Protein 3DXY (pdb70)

Structure (mmCIF, N/CA/C/O backbone):
data_3DXY
#
_entry.id   3DXY
#
_cell.length_a   46.040
_cell.length_b   46.760
_cell.length_c   58.130
_cell.angle_alpha   90.00
_cell.angle_beta   90.40
_cell.angle_gamma   90.00
#
_symmetry.space_group_name_H-M   'P 1 21 1'
#
loop_
_entity.id
_entity.type
_entity.pdbx_description
1 polymer 'tRNA (guanine-N(7)-)-methyltransferase'
2 non-polymer 'SULFATE ION'
3 non-polymer S-ADENOSYLMETHIONINE
4 non-polymer GLYCEROL
5 water water
#
loop_
_atom_site.group_PDB
_atom_site.id
_atom_site.type_symbol
_atom_site.label_atom_id
_atom_site.label_alt_id
_atom_site.label_comp_id
_atom_site.label_asym_id
_atom_site.label_entity_id
_atom_site.label_seq_id
_atom_site.pdbx_PDB_ins_code
_atom_site.Cartn_x
_atom_site.Cartn_y
_atom_site.Cartn_z
_atom_site.occupancy
_atom_site.B_iso_or_equiv
_atom_site.auth_seq_id
_atom_site.auth_comp_id
_atom_site.auth_asym_id
_atom_site.auth_atom_id
_atom_site.pdbx_PDB_model_num
ATOM 1 N N . HIS A 1 7 ? 4.910 -5.722 38.159 1.00 31.68 36 HIS A N 1
ATOM 2 C CA . HIS A 1 7 ? 5.204 -7.079 37.601 1.00 30.89 36 HIS A CA 1
ATOM 3 C C . HIS A 1 7 ? 5.050 -7.087 36.078 1.00 30.22 36 HIS A C 1
ATOM 4 O O . HIS A 1 7 ? 4.434 -7.990 35.504 1.00 30.10 36 HIS A O 1
ATOM 11 N N . ALA A 1 8 ? 5.623 -6.072 35.439 1.00 29.24 37 ALA A N 1
ATOM 12 C CA . ALA A 1 8 ? 5.492 -5.882 33.996 1.00 28.17 37 ALA A CA 1
ATOM 13 C C . ALA A 1 8 ? 6.013 -7.063 33.178 1.00 27.14 37 ALA A C 1
ATOM 14 O O . ALA A 1 8 ? 5.362 -7.493 32.222 1.00 26.24 37 ALA A O 1
ATOM 16 N N . LEU A 1 9 ? 7.186 -7.580 33.545 1.00 26.42 38 LEU A N 1
ATOM 17 C CA . LEU A 1 9 ? 7.748 -8.727 32.836 1.00 25.60 38 LEU A CA 1
ATOM 18 C C . LEU A 1 9 ? 6.809 -9.911 32.889 1.00 25.79 38 LEU A C 1
ATOM 19 O O . LEU A 1 9 ? 6.393 -10.424 31.858 1.00 25.45 38 LEU A O 1
ATOM 24 N N . GLU A 1 10 ? 6.465 -10.337 34.101 1.00 25.88 39 GLU A N 1
ATOM 25 C CA . GLU A 1 10 ? 5.558 -11.453 34.270 1.00 26.33 39 GLU A CA 1
ATOM 26 C C . GLU A 1 10 ? 4.251 -11.274 33.513 1.00 25.65 39 GLU A C 1
ATOM 27 O O . GLU A 1 10 ? 3.779 -12.207 32.869 1.00 25.68 39 GLU A O 1
ATOM 33 N N . ASN A 1 11 ? 3.686 -10.070 33.581 1.00 24.78 40 ASN A N 1
ATOM 34 C CA . ASN A 1 11 ? 2.393 -9.794 32.968 1.00 24.23 40 ASN A CA 1
ATOM 35 C C . ASN A 1 11 ? 2.436 -9.715 31.444 1.00 22.37 40 ASN A C 1
ATOM 36 O O . ASN A 1 11 ? 1.559 -10.253 30.772 1.00 22.14 40 ASN A O 1
ATOM 41 N N . TYR A 1 12 ? 3.457 -9.058 30.899 1.00 20.28 41 TYR A N 1
ATOM 42 C CA . TYR A 1 12 ? 3.441 -8.703 29.480 1.00 18.83 41 TYR A CA 1
ATOM 43 C C . TYR A 1 12 ? 4.446 -9.460 28.615 1.00 17.07 41 TYR A C 1
ATOM 44 O O . TYR A 1 12 ? 4.318 -9.460 27.397 1.00 16.24 41 TYR A O 1
ATOM 53 N N . TRP A 1 13 ? 5.429 -10.115 29.232 1.00 15.68 42 TRP A N 1
ATOM 54 C CA . TRP A 1 13 ? 6.348 -10.944 28.446 1.00 14.91 42 TRP A CA 1
ATOM 55 C C . TRP A 1 13 ? 5.600 -12.007 27.617 1.00 15.14 42 TRP A C 1
ATOM 56 O O . TRP A 1 13 ? 5.929 -12.213 26.452 1.00 14.26 42 TRP A O 1
ATOM 67 N N . PRO A 1 14 ? 4.582 -12.678 28.197 1.00 16.15 43 PRO A N 1
ATOM 68 C CA . PRO A 1 14 ? 3.878 -13.674 27.383 1.00 17.00 43 PRO A CA 1
ATOM 69 C C . PRO A 1 14 ? 3.215 -13.128 26.115 1.00 17.56 43 PRO A C 1
ATOM 70 O O . PRO A 1 14 ? 3.044 -13.871 25.149 1.00 18.91 43 PRO A O 1
ATOM 74 N N . VAL A 1 15 ? 2.859 -11.850 26.110 1.00 17.52 44 VAL A N 1
ATOM 75 C CA . VAL A 1 15 ? 2.182 -11.269 24.947 1.00 18.35 44 VAL A CA 1
ATOM 76 C C . VAL A 1 15 ? 3.159 -10.665 23.949 1.00 16.96 44 VAL A C 1
ATOM 77 O O . VAL A 1 15 ? 3.046 -10.906 22.746 1.00 17.61 44 VAL A O 1
ATOM 81 N N . MET A 1 16 ? 4.122 -9.896 24.452 1.00 15.24 45 MET A N 1
ATOM 82 C CA . MET A 1 16 ? 5.005 -9.125 23.577 1.00 14.21 45 MET A CA 1
ATOM 83 C C . MET A 1 16 ? 6.436 -9.637 23.482 1.00 13.00 45 MET A C 1
ATOM 84 O O . MET A 1 16 ? 7.185 -9.194 22.620 1.00 12.18 45 MET A O 1
ATOM 89 N N . GLY A 1 17 ? 6.818 -10.541 24.373 1.00 12.60 46 GLY A N 1
ATOM 90 C CA . GLY A 1 17 ? 8.162 -11.095 24.345 1.00 11.95 46 GLY A CA 1
ATOM 91 C C . GLY A 1 17 ? 8.338 -12.153 23.273 1.00 12.11 46 GLY A C 1
ATOM 92 O O . GLY A 1 17 ? 7.397 -12.869 22.923 1.00 12.78 46 GLY A O 1
ATOM 93 N N . VAL A 1 18 ? 9.558 -12.250 22.754 1.00 11.17 47 VAL A N 1
ATOM 94 C CA . VAL A 1 18 ? 9.905 -13.253 21.754 1.00 11.17 47 VAL A CA 1
ATOM 95 C C . VAL A 1 18 ? 11.126 -13.994 22.272 1.00 10.97 47 VAL A C 1
ATOM 96 O O . VAL A 1 18 ? 12.140 -13.370 22.592 1.00 10.86 47 VAL A O 1
ATOM 100 N N . GLU A 1 19 ? 11.008 -15.309 22.413 1.00 11.44 48 GLU A N 1
ATOM 101 C CA . GLU A 1 19 ? 12.106 -16.112 22.940 1.00 11.67 48 GLU A CA 1
ATOM 102 C C . GLU A 1 19 ? 13.200 -16.295 21.900 1.00 11.93 48 GLU A C 1
ATOM 103 O O . GLU A 1 19 ? 12.928 -16.303 20.693 1.00 12.03 48 GLU A O 1
ATOM 109 N N . PHE A 1 20 ? 14.431 -16.457 22.367 1.00 11.95 49 PHE A N 1
ATOM 110 C CA . PHE A 1 20 ? 15.514 -16.816 21.470 1.00 13.02 49 PHE A CA 1
ATOM 111 C C . PHE A 1 20 ? 15.233 -18.184 20.870 1.00 13.90 49 PHE A C 1
ATOM 112 O O . PHE A 1 20 ? 14.713 -19.077 21.546 1.00 14.90 49 PHE A O 1
ATOM 120 N N . SER A 1 21 ? 15.592 -18.333 19.601 1.00 14.45 50 SER A N 1
ATOM 121 C CA . SER A 1 21 ? 15.369 -19.561 18.862 1.00 15.90 50 SER A CA 1
ATOM 122 C C . SER A 1 21 ? 16.551 -19.816 17.949 1.00 16.15 50 SER A C 1
ATOM 123 O O . SER A 1 21 ? 17.212 -18.887 17.498 1.00 15.40 50 SER A O 1
ATOM 126 N N . GLU A 1 22 ? 16.805 -21.088 17.662 1.00 16.90 51 GLU A N 1
ATOM 127 C CA . GLU A 1 22 ? 17.828 -21.462 16.696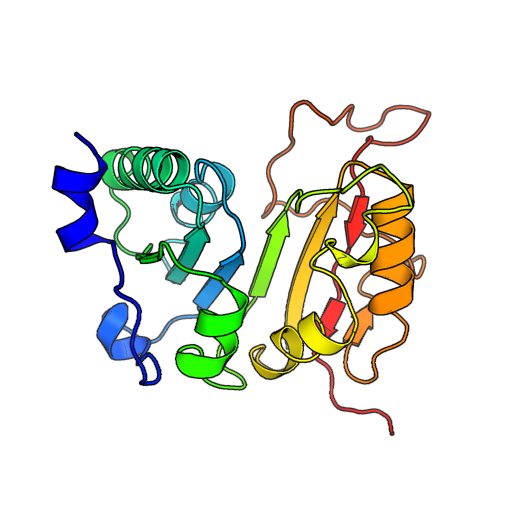 1.00 18.28 51 GLU A CA 1
ATOM 128 C C . GLU A 1 22 ? 17.373 -21.179 15.267 1.00 18.85 51 GLU A C 1
ATOM 129 O O . GLU A 1 22 ? 18.173 -21.282 14.337 1.00 20.05 51 GLU A O 1
ATOM 135 N N . ASP A 1 23 ? 16.095 -20.835 15.113 1.00 19.15 52 ASP A N 1
ATOM 136 C CA . ASP A 1 23 ? 15.458 -20.669 13.809 1.00 20.02 52 ASP A CA 1
ATOM 137 C C . ASP A 1 23 ? 15.091 -19.225 13.489 1.00 18.59 52 ASP A C 1
ATOM 138 O O . ASP A 1 23 ? 14.893 -18.400 14.388 1.00 17.62 52 ASP A O 1
ATOM 143 N N . MET A 1 24 ? 14.973 -18.941 12.196 1.00 17.73 53 MET A N 1
ATOM 144 C CA . MET A 1 24 ? 14.622 -17.608 11.718 1.00 17.35 53 MET A CA 1
ATOM 145 C C . MET A 1 24 ? 13.202 -17.231 12.102 1.00 17.15 53 MET A C 1
ATOM 146 O O . MET A 1 24 ? 12.306 -18.073 12.101 1.00 17.96 53 MET A O 1
ATOM 151 N N . LEU A 1 25 ? 13.009 -15.962 12.446 1.00 16.45 54 LEU A N 1
ATOM 152 C CA . LEU A 1 25 ? 11.676 -15.432 12.675 1.00 16.59 54 LEU A CA 1
ATOM 153 C C . LEU A 1 25 ? 10.921 -15.338 11.360 1.00 17.19 54 LEU A C 1
ATOM 154 O O . LEU A 1 25 ? 11.513 -15.094 10.308 1.00 17.60 54 LEU A O 1
ATOM 159 N N . ASP A 1 26 ? 9.612 -15.547 11.447 1.00 17.97 55 ASP A N 1
ATOM 160 C CA . ASP A 1 26 ? 8.680 -15.343 10.351 1.00 19.14 55 ASP A CA 1
ATOM 161 C C . ASP A 1 26 ? 7.901 -14.090 10.738 1.00 18.79 55 ASP A C 1
ATOM 162 O O . ASP A 1 26 ? 7.028 -14.139 11.600 1.00 18.94 55 ASP A O 1
ATOM 167 N N . PHE A 1 27 ? 8.243 -12.954 10.131 1.00 18.65 56 PHE A N 1
ATOM 168 C CA . PHE A 1 27 ? 7.648 -11.680 10.556 1.00 18.65 56 PHE A CA 1
ATOM 169 C C . PHE A 1 27 ? 6.125 -11.595 10.366 1.00 19.40 56 PHE A C 1
ATOM 170 O O . PHE A 1 27 ? 5.430 -11.134 11.268 1.00 19.38 56 PHE A O 1
ATOM 178 N N . PRO A 1 28 ? 5.600 -12.028 9.198 1.00 20.04 57 PRO A N 1
ATOM 179 C CA . PRO A 1 28 ? 4.140 -12.139 9.062 1.00 20.63 57 PRO A CA 1
ATOM 180 C C . PRO A 1 28 ? 3.461 -12.968 10.155 1.00 20.77 57 PRO A C 1
ATOM 181 O O . PRO A 1 28 ? 2.405 -12.572 10.645 1.00 21.17 57 PRO A O 1
ATOM 185 N N . ALA A 1 29 ? 4.058 -14.093 10.543 1.00 20.59 58 ALA A N 1
ATOM 186 C CA . ALA A 1 29 ? 3.492 -14.905 11.618 1.00 20.77 58 ALA A CA 1
ATOM 187 C C . ALA A 1 29 ? 3.567 -14.175 12.956 1.00 20.35 58 ALA A C 1
ATOM 188 O O . ALA A 1 29 ? 2.620 -14.203 13.741 1.00 21.22 58 ALA A O 1
ATOM 190 N N . LEU A 1 30 ? 4.688 -13.505 13.203 1.00 18.80 59 LEU A N 1
ATOM 191 C CA . LEU A 1 30 ? 4.896 -12.809 14.467 1.00 18.09 59 LEU A CA 1
ATOM 192 C C . LEU A 1 30 ? 3.960 -11.619 14.621 1.00 18.18 59 LEU A C 1
ATOM 193 O O . LEU A 1 30 ? 3.363 -11.417 15.680 1.00 18.61 59 LEU A O 1
ATOM 198 N N . PHE A 1 31 ? 3.837 -10.839 13.556 1.00 17.97 60 PHE A N 1
ATOM 199 C CA . PHE A 1 31 ? 3.126 -9.569 13.611 1.00 18.25 60 PHE A CA 1
ATOM 200 C C . PHE A 1 31 ? 1.706 -9.630 13.060 1.00 19.78 60 PHE A C 1
ATOM 201 O O . PHE A 1 31 ? 0.961 -8.651 13.156 1.00 19.85 60 PHE A O 1
ATOM 209 N N . GLY A 1 32 ? 1.345 -10.772 12.483 1.00 20.53 61 GLY A N 1
ATOM 210 C CA . GLY A 1 32 ? -0.017 -11.000 11.983 1.00 21.98 61 GLY A CA 1
ATOM 211 C C . GLY A 1 32 ? -0.352 -10.274 10.693 1.00 22.63 61 GLY A C 1
ATOM 212 O O . GLY A 1 32 ? -1.522 -10.175 10.317 1.00 23.62 61 GLY A O 1
ATOM 213 N N . ARG A 1 33 ? 0.673 -9.778 10.005 1.00 22.35 62 ARG A N 1
ATOM 214 C CA . ARG A 1 33 ? 0.493 -8.999 8.785 1.00 22.79 62 ARG A CA 1
ATOM 215 C C . ARG A 1 33 ? 1.816 -8.845 8.060 1.00 22.73 62 ARG A C 1
ATOM 216 O O . ARG A 1 33 ? 2.870 -9.160 8.613 1.00 22.33 62 ARG A O 1
ATOM 224 N N . GLU A 1 34 ? 1.754 -8.348 6.827 1.00 23.34 63 GLU A N 1
ATOM 225 C CA . GLU A 1 34 ? 2.947 -7.930 6.108 1.00 23.55 63 GLU A CA 1
ATOM 226 C C . GLU A 1 34 ? 3.084 -6.420 6.221 1.00 22.09 63 GLU A C 1
ATOM 227 O O . GLU A 1 34 ? 2.275 -5.674 5.677 1.00 22.67 63 GLU A O 1
ATOM 233 N N . ALA A 1 35 ? 4.113 -5.976 6.939 1.00 19.87 64 ALA A N 1
ATOM 234 C CA . ALA A 1 35 ? 4.363 -4.553 7.147 1.00 18.28 64 ALA A CA 1
ATOM 235 C C . ALA A 1 35 ? 5.865 -4.341 7.351 1.00 16.86 64 ALA A C 1
ATOM 236 O O . ALA A 1 35 ? 6.575 -5.291 7.688 1.00 16.41 64 ALA A O 1
ATOM 238 N N . PRO A 1 36 ? 6.361 -3.106 7.127 1.00 15.89 65 PRO A N 1
ATOM 239 C CA . PRO A 1 36 ? 7.782 -2.855 7.361 1.00 15.09 65 PRO A CA 1
ATOM 240 C C . PRO A 1 36 ? 8.162 -3.141 8.809 1.00 14.19 65 PRO A C 1
ATOM 241 O O . PRO A 1 36 ? 7.356 -2.919 9.714 1.00 14.85 65 PRO A O 1
ATOM 245 N N . VAL A 1 37 ? 9.374 -3.647 9.014 1.00 12.33 66 VAL A N 1
ATOM 246 C CA . VAL A 1 37 ? 9.860 -3.979 10.349 1.00 11.32 66 VAL A CA 1
ATOM 247 C C . VAL A 1 37 ? 11.099 -3.156 10.662 1.00 10.45 66 VAL A C 1
ATOM 248 O O . VAL A 1 37 ? 12.042 -3.104 9.862 1.00 10.40 66 VAL A O 1
ATOM 252 N N . THR A 1 38 ? 11.078 -2.518 11.833 1.00 9.53 67 THR A N 1
ATOM 253 C CA . THR A 1 38 ? 12.212 -1.755 12.334 1.00 9.10 67 THR A CA 1
ATOM 254 C C . THR A 1 38 ? 12.717 -2.444 13.583 1.00 8.95 67 THR A C 1
ATOM 255 O O . THR A 1 38 ? 11.924 -2.862 14.429 1.00 9.10 67 THR A O 1
ATOM 259 N N . LEU A 1 39 ? 14.038 -2.562 13.681 1.00 7.98 68 LEU A N 1
ATOM 260 C CA . LEU A 1 39 ? 14.670 -3.190 14.833 1.00 8.04 68 LEU A CA 1
ATOM 261 C C . LEU A 1 39 ? 15.418 -2.133 15.622 1.00 7.74 68 LEU A C 1
ATOM 262 O O . LEU A 1 39 ? 16.236 -1.420 15.049 1.00 8.19 68 LEU A O 1
ATOM 267 N N . GLU A 1 40 ? 15.163 -2.047 16.928 1.00 7.24 69 GLU A N 1
ATOM 268 C CA . GLU A 1 40 ? 16.025 -1.238 17.796 1.00 6.63 69 GLU A CA 1
ATOM 269 C C . GLU A 1 40 ? 16.870 -2.134 18.682 1.00 6.74 69 GLU A C 1
ATOM 270 O O . GLU A 1 40 ? 16.338 -2.967 19.418 1.00 7.29 69 GLU A O 1
ATOM 276 N N . ILE A 1 41 ? 18.187 -1.976 18.578 1.00 6.34 70 ILE A N 1
ATOM 277 C CA . ILE A 1 41 ? 19.125 -2.762 19.374 1.00 6.50 70 ILE A CA 1
ATOM 278 C C . ILE A 1 41 ? 19.513 -1.976 20.615 1.00 7.05 70 ILE A C 1
ATOM 279 O O . ILE A 1 41 ? 19.942 -0.831 20.504 1.00 7.22 70 ILE A O 1
ATOM 284 N N . GLY A 1 42 ? 19.370 -2.602 21.786 1.00 7.11 71 GLY A N 1
ATOM 285 C CA . GLY A 1 42 ? 19.717 -1.942 23.046 1.00 6.75 71 GLY A CA 1
ATOM 286 C C . GLY A 1 42 ? 18.781 -0.790 23.362 1.00 7.11 71 GLY A C 1
ATOM 287 O O . GLY A 1 42 ? 19.226 0.334 23.641 1.00 7.78 71 GLY A O 1
ATOM 288 N N . PHE A 1 43 ? 17.482 -1.079 23.358 1.00 6.96 72 PHE A N 1
ATOM 289 C CA . PHE A 1 43 ? 16.465 -0.040 23.515 1.00 7.15 72 PHE A CA 1
ATOM 290 C C . PHE A 1 43 ? 16.368 0.566 24.916 1.00 7.97 72 PHE A C 1
ATOM 291 O O . PHE A 1 43 ? 15.622 1.529 25.123 1.00 8.43 72 PHE A O 1
ATOM 299 N N . GLY A 1 44 ? 17.102 -0.004 25.873 1.00 8.24 73 GLY A N 1
ATOM 300 C CA . GLY A 1 44 ? 17.088 0.504 27.246 1.00 9.10 73 GLY A CA 1
ATOM 301 C C . GLY A 1 44 ? 15.720 0.318 27.877 1.00 9.93 73 GLY A C 1
ATOM 302 O O . GLY A 1 44 ? 15.207 -0.799 27.948 1.00 10.14 73 GLY A O 1
ATOM 303 N N . MET A 1 45 ? 15.125 1.421 28.317 1.00 10.57 74 MET A N 1
ATOM 304 C CA A MET A 1 45 ? 13.787 1.370 28.899 0.60 12.03 74 MET A CA 1
ATOM 305 C CA B MET A 1 45 ? 13.784 1.419 28.901 0.40 11.33 74 MET A CA 1
ATOM 306 C C . MET A 1 45 ? 12.698 1.472 27.834 1.00 11.29 74 MET A C 1
ATOM 307 O O . MET A 1 45 ? 11.505 1.415 28.145 1.00 11.68 74 MET A O 1
ATOM 316 N N . GLY A 1 46 ? 13.114 1.597 26.575 1.00 10.54 75 GLY A N 1
ATOM 317 C CA . GLY A 1 46 ? 12.176 1.528 25.462 1.00 10.94 75 GLY A CA 1
ATOM 318 C C . GLY A 1 46 ? 11.361 2.765 25.155 1.00 11.04 75 GLY A C 1
ATOM 319 O O . GLY A 1 46 ? 10.398 2.680 24.396 1.00 12.12 75 GLY A O 1
ATOM 320 N N . ALA A 1 47 ? 11.746 3.917 25.703 1.00 11.61 76 ALA A N 1
ATOM 321 C CA . ALA A 1 47 ? 10.974 5.140 25.468 1.00 12.42 76 ALA A CA 1
ATOM 322 C C . ALA A 1 47 ? 10.909 5.494 23.981 1.00 12.20 76 ALA A C 1
ATOM 323 O O . ALA A 1 47 ? 9.838 5.813 23.447 1.00 13.26 76 ALA A O 1
ATOM 325 N N . SER A 1 48 ? 12.054 5.426 23.306 1.00 12.09 77 SER A N 1
ATOM 326 C CA . SER A 1 48 ? 12.094 5.727 21.884 1.00 11.63 77 SER A CA 1
ATOM 327 C C . SER A 1 48 ? 11.259 4.730 21.107 1.00 11.33 77 SER A C 1
ATOM 328 O O . SER A 1 48 ? 10.514 5.101 20.205 1.00 12.19 77 SER A O 1
ATOM 331 N N . LEU A 1 49 ? 11.390 3.454 21.467 1.00 10.68 78 LEU A N 1
ATOM 332 C CA . LEU A 1 49 ? 10.747 2.387 20.716 1.00 10.59 78 LEU A CA 1
ATOM 333 C C . LEU A 1 49 ? 9.230 2.467 20.852 1.00 11.02 78 LEU A C 1
ATOM 334 O O . LEU A 1 49 ? 8.503 2.325 19.872 1.00 11.38 78 LEU A O 1
ATOM 339 N N . VAL A 1 50 ? 8.762 2.706 22.071 1.00 11.46 79 VAL A N 1
ATOM 340 C CA . VAL A 1 50 ? 7.332 2.866 22.302 1.00 12.45 79 VAL A CA 1
ATOM 341 C C . VAL A 1 50 ? 6.812 4.091 21.545 1.00 13.11 79 VAL A C 1
ATOM 342 O O . VAL A 1 50 ? 5.764 4.018 20.902 1.00 13.99 79 VAL A O 1
ATOM 346 N N . ALA A 1 51 ? 7.546 5.202 21.609 1.00 13.52 80 ALA A N 1
ATOM 347 C CA . ALA A 1 51 ? 7.121 6.426 20.904 1.00 14.83 80 ALA A CA 1
ATOM 348 C C . ALA A 1 51 ? 7.035 6.174 19.406 1.00 15.39 80 ALA A C 1
ATOM 349 O O . ALA A 1 51 ? 6.084 6.597 18.729 1.00 16.50 80 ALA A O 1
ATOM 351 N N . MET A 1 52 ? 8.037 5.472 18.894 1.00 15.11 81 MET A N 1
ATOM 352 C CA A MET A 1 52 ? 8.049 5.195 17.475 0.50 15.13 81 MET A CA 1
ATOM 353 C CA B MET A 1 52 ? 8.138 5.090 17.493 0.50 15.25 81 MET A CA 1
ATOM 354 C C . MET A 1 52 ? 6.916 4.271 17.054 1.00 15.14 81 MET A C 1
ATOM 355 O O . MET A 1 52 ? 6.243 4.566 16.064 1.00 16.14 81 MET A O 1
ATOM 364 N N . ALA A 1 53 ? 6.663 3.204 17.809 1.00 14.66 82 ALA A N 1
ATOM 365 C CA . ALA A 1 53 ? 5.578 2.282 17.509 1.00 14.71 82 ALA A CA 1
ATOM 366 C C . ALA A 1 53 ? 4.215 2.964 17.625 1.00 15.89 82 ALA A C 1
ATOM 367 O O . ALA A 1 53 ? 3.312 2.694 16.833 1.00 16.22 82 ALA A O 1
ATOM 369 N N . LYS A 1 54 ? 4.084 3.848 18.612 1.00 16.50 83 LYS A N 1
ATOM 370 C CA . LYS A 1 54 ? 2.832 4.567 18.831 1.00 18.35 83 LYS A CA 1
ATOM 371 C C . LYS A 1 54 ? 2.524 5.455 17.629 1.00 18.99 83 LYS A C 1
ATOM 372 O O . LYS A 1 54 ? 1.374 5.538 17.190 1.00 19.86 83 LYS A O 1
ATOM 378 N N . ASP A 1 55 ? 3.560 6.096 17.092 1.00 19.20 84 ASP A N 1
ATOM 379 C CA . ASP A 1 55 ? 3.403 7.040 15.981 1.00 20.53 84 ASP A CA 1
ATOM 380 C C . ASP A 1 55 ? 3.218 6.340 14.631 1.00 20.22 84 ASP A C 1
ATOM 381 O O . ASP A 1 55 ? 2.736 6.948 13.664 1.00 20.42 84 ASP A O 1
ATOM 386 N N . ARG A 1 56 ? 3.591 5.063 14.565 1.00 19.28 85 ARG A N 1
ATOM 387 C CA . ARG A 1 56 ? 3.556 4.316 13.308 1.00 19.11 85 ARG A CA 1
ATOM 388 C C . ARG A 1 56 ? 2.803 2.986 13.435 1.00 18.83 85 ARG A C 1
ATOM 389 O O . ARG A 1 56 ? 3.397 1.913 13.315 1.00 17.89 85 ARG A O 1
ATOM 397 N N . PRO A 1 57 ? 1.477 3.046 13.661 1.00 18.78 86 PRO A N 1
ATOM 398 C CA . PRO A 1 57 ? 0.700 1.820 13.835 1.00 18.89 86 PRO A CA 1
ATOM 399 C C . PRO A 1 57 ? 0.707 0.917 12.598 1.00 18.77 86 PRO A C 1
ATOM 400 O O . PRO A 1 57 ? 0.416 -0.275 12.715 1.00 18.70 86 PRO A O 1
ATOM 404 N N . GLU A 1 58 ? 1.045 1.486 11.440 1.00 18.67 87 GLU A N 1
ATOM 405 C CA . GLU A 1 58 ? 1.087 0.747 10.173 1.00 19.01 87 GLU A CA 1
ATOM 406 C C . GLU A 1 58 ? 2.377 -0.053 9.984 1.00 18.14 87 GLU A C 1
ATOM 407 O O . GLU A 1 58 ? 2.486 -0.845 9.043 1.00 18.64 87 GLU A O 1
ATOM 413 N N . GLN A 1 59 ? 3.344 0.164 10.872 1.00 16.66 88 GLN A N 1
ATOM 414 C CA . GLN A 1 59 ? 4.621 -0.536 10.808 1.00 15.43 88 GLN A CA 1
ATOM 415 C C . GLN A 1 59 ? 4.806 -1.398 12.042 1.00 14.14 88 GLN A C 1
ATOM 416 O O . GLN A 1 59 ? 4.122 -1.219 13.052 1.00 14.15 88 GLN A O 1
ATOM 422 N N . ASP A 1 60 ? 5.747 -2.328 11.956 1.00 12.81 89 ASP A N 1
ATOM 423 C CA . ASP A 1 60 ? 6.037 -3.217 13.064 1.00 11.98 89 ASP A CA 1
ATOM 424 C C . ASP A 1 60 ? 7.427 -2.999 13.615 1.00 10.71 89 ASP A C 1
ATOM 425 O O . ASP A 1 60 ? 8.329 -2.555 12.904 1.00 10.85 89 ASP A O 1
ATOM 430 N N . PHE A 1 61 ? 7.579 -3.309 14.900 1.00 10.07 90 PHE A N 1
ATOM 431 C CA . PHE A 1 61 ? 8.779 -2.969 15.644 1.00 9.34 90 PHE A CA 1
ATOM 432 C C . PHE A 1 61 ? 9.245 -4.101 16.519 1.00 9.24 90 PHE A C 1
ATOM 433 O O . PHE A 1 61 ? 8.450 -4.740 17.222 1.00 9.80 90 PHE A O 1
ATOM 441 N N . LEU A 1 62 ? 10.546 -4.356 16.439 1.00 8.54 91 LEU A N 1
ATOM 442 C CA . LEU A 1 62 ? 11.183 -5.366 17.265 1.00 8.69 91 LEU A CA 1
ATOM 443 C C . LEU A 1 62 ? 12.284 -4.681 18.050 1.00 8.32 91 LEU A C 1
ATOM 444 O O . LEU A 1 62 ? 13.089 -3.959 17.474 1.00 8.77 91 LEU A O 1
ATOM 449 N N . GLY A 1 63 ? 12.330 -4.926 19.354 1.00 7.86 92 GLY A N 1
ATOM 450 C CA . GLY A 1 63 ? 13.396 -4.390 20.171 1.00 7.65 92 GLY A CA 1
ATOM 451 C C . GLY A 1 63 ? 14.202 -5.508 20.794 1.00 8.02 92 GLY A C 1
ATOM 452 O O . GLY A 1 63 ? 13.663 -6.554 21.123 1.00 9.14 92 GLY A O 1
ATOM 453 N N . ILE A 1 64 ? 15.500 -5.293 20.951 1.00 7.95 93 ILE A N 1
ATOM 454 C CA . ILE A 1 64 ? 16.326 -6.250 21.671 1.00 8.25 93 ILE A CA 1
ATOM 455 C C . ILE A 1 64 ? 17.045 -5.527 22.796 1.00 8.59 93 ILE A C 1
ATOM 456 O O . ILE A 1 64 ? 17.626 -4.470 22.573 1.00 9.12 93 ILE A O 1
ATOM 461 N N . GLU A 1 65 ? 17.014 -6.095 23.999 1.00 9.52 94 GLU A N 1
ATOM 462 C CA . GLU A 1 65 ? 17.683 -5.457 25.139 1.00 10.29 94 GLU A CA 1
ATOM 463 C C . GLU A 1 65 ? 18.020 -6.504 26.181 1.00 11.29 94 GLU A C 1
ATOM 464 O O . GLU A 1 65 ? 17.112 -7.168 26.694 1.00 12.49 94 GLU A O 1
ATOM 470 N N . VAL A 1 66 ? 19.310 -6.632 26.504 1.00 10.48 95 VAL A N 1
ATOM 471 C CA . VAL A 1 66 ? 19.770 -7.636 27.471 1.00 10.96 95 VAL A CA 1
ATOM 472 C C . VAL A 1 66 ? 19.575 -7.224 28.933 1.00 10.92 95 VAL A C 1
ATOM 473 O O . VAL A 1 66 ? 19.744 -8.049 29.837 1.00 12.21 95 VAL A O 1
ATOM 477 N N . HIS A 1 67 ? 19.249 -5.956 29.167 1.00 10.26 96 HIS A N 1
ATOM 478 C CA . HIS A 1 67 ? 19.043 -5.467 30.528 1.00 10.33 96 HIS A CA 1
ATOM 479 C C . HIS A 1 67 ? 17.568 -5.678 30.837 1.00 10.31 96 HIS A C 1
ATOM 480 O O . HIS A 1 67 ? 16.713 -4.937 30.362 1.00 10.97 96 HIS A O 1
ATOM 487 N N . SER A 1 68 ? 17.262 -6.716 31.610 1.00 10.22 97 SER A N 1
ATOM 488 C CA . SER A 1 68 ? 15.864 -7.110 31.775 1.00 10.42 97 SER A CA 1
ATOM 489 C C . SER A 1 68 ? 14.959 -6.068 32.456 1.00 10.73 97 SER A C 1
ATOM 490 O O . SER A 1 68 ? 13.784 -5.987 32.112 1.00 11.14 97 SER A O 1
ATOM 493 N N . PRO A 1 69 ? 15.488 -5.273 33.416 1.00 11.14 98 PRO A N 1
ATOM 494 C CA . PRO A 1 69 ? 14.643 -4.166 33.899 1.00 11.47 98 PRO A CA 1
ATOM 495 C C . PRO A 1 69 ? 14.212 -3.180 32.804 1.00 11.10 98 PRO A C 1
ATOM 496 O O . PRO A 1 69 ? 13.114 -2.620 32.876 1.00 11.72 98 PRO A O 1
ATOM 500 N N . GLY A 1 70 ? 15.064 -2.975 31.804 1.00 10.67 99 GLY A N 1
ATOM 501 C CA . GLY A 1 70 ? 14.694 -2.130 30.667 1.00 10.66 99 GLY A CA 1
ATOM 502 C C . GLY A 1 70 ? 13.596 -2.777 29.842 1.00 10.52 99 GLY A C 1
ATOM 503 O O . GLY A 1 70 ? 12.655 -2.112 29.389 1.00 10.96 99 GLY A O 1
ATOM 504 N N . VAL A 1 71 ? 13.718 -4.087 29.644 1.00 10.51 100 VAL A N 1
ATOM 505 C CA . VAL A 1 71 ? 12.687 -4.856 28.945 1.00 10.85 100 VAL A CA 1
ATOM 506 C C . VAL A 1 71 ? 11.342 -4.700 29.648 1.00 11.40 100 VAL A C 1
ATOM 507 O O . VAL A 1 71 ? 10.323 -4.446 29.000 1.00 12.00 100 VAL A O 1
ATOM 511 N N . GLY A 1 72 ? 11.350 -4.824 30.976 1.00 11.62 101 GLY A N 1
ATOM 512 C CA . GLY A 1 72 ? 10.120 -4.691 31.747 1.00 12.44 101 GLY A CA 1
ATOM 513 C C . GLY A 1 72 ? 9.516 -3.304 31.631 1.00 12.85 101 GLY A C 1
ATOM 514 O O . GLY A 1 72 ? 8.296 -3.155 31.479 1.00 13.61 101 GLY A O 1
ATOM 515 N N . ALA A 1 73 ? 10.364 -2.282 31.728 1.00 12.76 102 ALA A N 1
ATOM 516 C CA . ALA A 1 73 ? 9.913 -0.888 31.574 1.00 12.74 102 ALA A CA 1
ATOM 517 C C . ALA A 1 73 ? 9.290 -0.672 30.195 1.00 12.65 102 ALA A C 1
ATOM 518 O O . ALA A 1 73 ? 8.251 -0.026 30.045 1.00 12.96 102 ALA A O 1
ATOM 520 N N . CYS A 1 74 ? 9.936 -1.223 29.178 1.00 11.77 103 CYS A N 1
ATOM 521 C CA . CYS A 1 74 ? 9.430 -1.094 27.813 1.00 11.48 103 CYS A CA 1
ATOM 522 C C . CYS A 1 74 ? 8.066 -1.773 27.658 1.00 12.40 103 CYS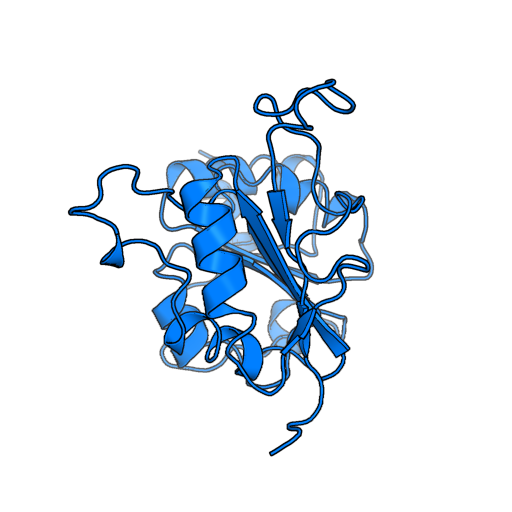 A C 1
ATOM 523 O O . CYS A 1 74 ? 7.137 -1.199 27.078 1.00 12.76 103 CYS A O 1
ATOM 526 N N . LEU A 1 75 ? 7.946 -2.983 28.195 1.00 12.32 104 LEU A N 1
ATOM 527 C CA . LEU A 1 75 ? 6.692 -3.723 28.141 1.00 13.40 104 LEU A CA 1
ATOM 528 C C . LEU A 1 75 ? 5.568 -2.986 28.855 1.00 14.01 104 LEU A C 1
ATOM 529 O O . LEU A 1 75 ? 4.452 -2.922 28.343 1.00 14.34 104 LEU A O 1
ATOM 534 N N . ALA A 1 76 ? 5.862 -2.453 30.041 1.00 14.41 105 ALA A N 1
ATOM 535 C CA . ALA A 1 76 ? 4.857 -1.713 30.814 1.00 14.86 1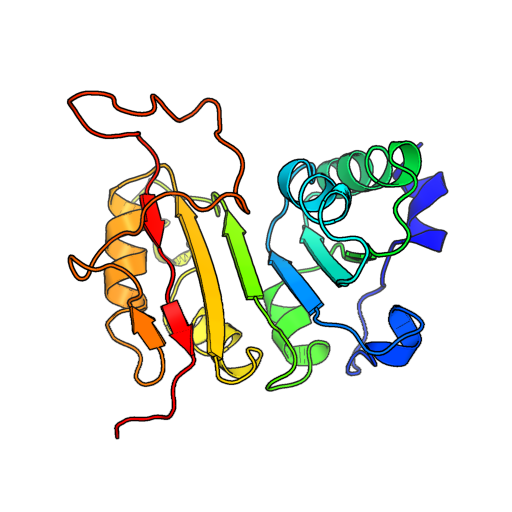05 ALA A CA 1
ATOM 536 C C . ALA A 1 76 ? 4.355 -0.519 30.024 1.00 14.82 105 ALA A C 1
ATOM 537 O O . ALA A 1 76 ? 3.148 -0.253 29.983 1.00 15.38 105 ALA A O 1
ATOM 539 N N . SER A 1 77 ? 5.284 0.195 29.392 1.00 13.80 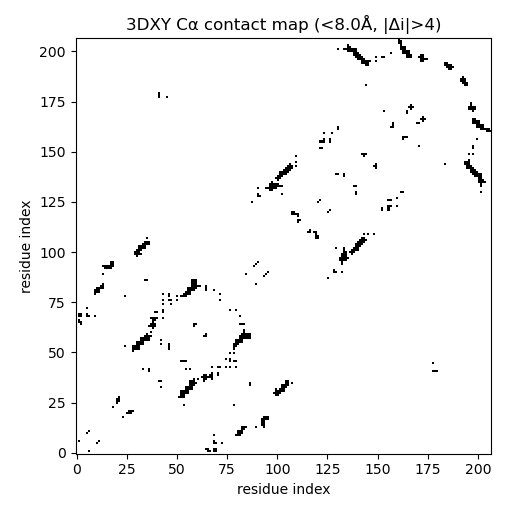106 SER A N 1
ATOM 540 C CA A SER A 1 77 ? 4.915 1.369 28.614 0.60 13.69 106 SER A CA 1
ATOM 541 C CA B SER A 1 77 ? 4.953 1.371 28.589 0.40 14.02 106 SER A CA 1
ATOM 542 C C . SER A 1 77 ? 4.149 0.981 27.354 1.00 13.96 106 SER A C 1
ATOM 543 O O . SER A 1 77 ? 3.141 1.606 27.028 1.00 14.33 106 SER A O 1
ATOM 548 N N . ALA A 1 78 ? 4.617 -0.050 26.659 1.00 13.50 107 ALA A N 1
ATOM 549 C CA . ALA A 1 78 ? 3.942 -0.542 25.463 1.00 13.77 107 ALA A CA 1
ATOM 550 C C . ALA A 1 78 ? 2.507 -0.954 25.776 1.00 14.72 107 ALA A C 1
ATOM 551 O O . ALA A 1 78 ? 1.590 -0.649 25.014 1.00 14.66 107 ALA A O 1
ATOM 553 N N . HIS A 1 79 ? 2.320 -1.631 26.905 1.00 15.32 108 HIS A N 1
ATOM 554 C CA . HIS A 1 79 ? 0.989 -2.053 27.315 1.00 16.55 108 HIS A CA 1
ATOM 555 C C . HIS A 1 79 ? 0.116 -0.840 27.618 1.00 17.07 108 HIS A C 1
ATOM 556 O O . HIS A 1 79 ? -1.037 -0.763 27.178 1.00 17.42 108 HIS A O 1
ATOM 563 N N . GLU A 1 80 ? 0.678 0.114 28.356 1.00 17.52 109 GLU A N 1
ATOM 564 C CA . GLU A 1 80 ? -0.040 1.337 28.697 1.00 18.76 109 GLU A CA 1
ATOM 565 C C . GLU A 1 80 ? -0.477 2.107 27.447 1.00 18.38 109 GLU A C 1
ATOM 566 O O . GLU A 1 80 ? -1.536 2.744 27.442 1.00 18.27 109 GLU A O 1
ATOM 572 N N . GLU A 1 81 ? 0.328 2.038 26.389 1.00 17.01 110 GLU A N 1
ATOM 573 C CA . GLU A 1 81 ? 0.021 2.754 25.149 1.00 17.54 110 GLU A CA 1
ATOM 574 C C . GLU A 1 81 ? -0.848 1.938 24.196 1.00 17.50 110 GLU A C 1
ATOM 575 O O . GLU A 1 81 ? -1.223 2.423 23.126 1.00 17.92 110 GLU A O 1
ATOM 581 N N . GLY A 1 82 ? -1.170 0.706 24.591 1.00 17.45 111 GLY A N 1
ATOM 582 C CA . GLY A 1 82 ? -2.055 -0.162 23.814 1.00 18.11 111 GLY A CA 1
ATOM 583 C C . GLY A 1 82 ? -1.468 -0.583 22.479 1.00 17.67 111 GLY A C 1
ATOM 584 O O . GLY A 1 82 ? -2.193 -0.770 21.498 1.00 18.39 111 GLY A O 1
ATOM 585 N N . LEU A 1 83 ? -0.148 -0.735 22.443 1.00 16.96 112 LEU A N 1
ATOM 586 C CA . LEU A 1 83 ? 0.536 -1.113 21.212 1.00 16.26 112 LEU A CA 1
ATOM 587 C C . LEU A 1 83 ? 0.351 -2.587 20.871 1.00 16.24 112 LEU A C 1
ATOM 588 O O . LEU A 1 83 ? 0.490 -3.455 21.734 1.00 16.33 112 LEU A O 1
ATOM 593 N N . SER A 1 84 ? 0.061 -2.860 19.603 1.00 15.61 113 SER A N 1
ATOM 594 C CA . SER A 1 84 ? -0.029 -4.227 19.106 1.00 15.86 113 SER A CA 1
ATOM 595 C C . SER A 1 84 ? 1.125 -4.551 18.150 1.00 15.04 113 SER A C 1
ATOM 596 O O . SER A 1 84 ? 1.290 -5.698 17.738 1.00 15.80 113 SER A O 1
ATOM 599 N N . ASN A 1 85 ? 1.915 -3.533 17.814 1.00 13.90 114 ASN A N 1
ATOM 600 C CA . ASN A 1 85 ? 2.919 -3.635 16.754 1.00 12.90 114 ASN A CA 1
ATOM 601 C C . ASN A 1 85 ? 4.3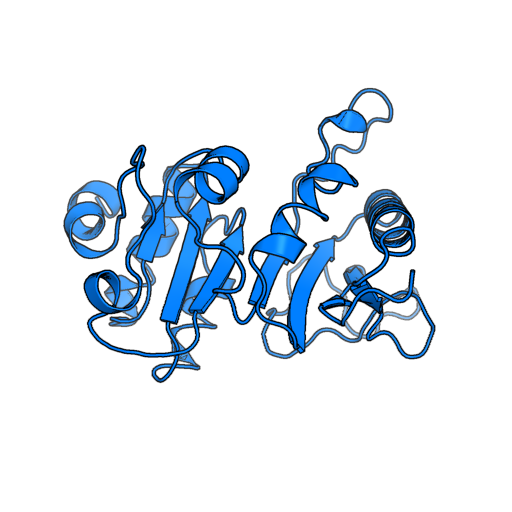49 -3.641 17.285 1.00 12.11 114 ASN A C 1
ATOM 602 O O . ASN A 1 85 ? 5.290 -3.258 16.576 1.00 12.20 114 ASN A O 1
ATOM 607 N N . LEU A 1 86 ? 4.496 -4.063 18.536 1.00 11.86 115 LEU A N 1
ATOM 608 C CA A LEU A 1 86 ? 5.796 -4.096 19.186 0.50 11.63 115 LEU A CA 1
ATOM 609 C CA B LEU A 1 86 ? 5.793 -4.077 19.201 0.50 11.54 115 LEU A CA 1
ATOM 610 C C . LEU A 1 86 ? 6.063 -5.451 19.818 1.00 11.67 115 LEU A C 1
ATOM 611 O O . LEU A 1 86 ? 5.205 -6.016 20.488 1.00 12.19 115 LEU A O 1
ATOM 620 N N . ARG A 1 87 ? 7.262 -5.974 19.578 1.00 10.70 116 ARG A N 1
ATOM 621 C CA . ARG A 1 87 ? 7.724 -7.193 20.229 1.00 10.98 116 ARG A CA 1
ATOM 622 C C . ARG A 1 87 ? 9.110 -6.910 20.758 1.00 10.79 116 ARG A C 1
ATOM 623 O O . ARG A 1 87 ? 9.838 -6.088 20.200 1.00 10.69 116 ARG A O 1
ATOM 631 N N . VAL A 1 88 ? 9.476 -7.602 21.830 1.00 10.75 117 VAL A N 1
ATOM 632 C CA . VAL A 1 88 ? 10.785 -7.397 22.442 1.00 10.85 117 VAL A CA 1
ATOM 633 C C . VAL A 1 88 ? 11.472 -8.712 22.737 1.00 10.99 117 VAL A C 1
ATOM 634 O O . VAL A 1 88 ? 10.833 -9.743 22.935 1.00 10.84 117 VAL A O 1
ATOM 638 N N . MET A 1 89 ? 12.791 -8.646 22.760 1.00 10.39 118 MET A N 1
ATOM 639 C CA . MET A 1 89 ? 13.621 -9.785 23.100 1.00 11.43 118 MET A CA 1
ATOM 640 C C . MET A 1 89 ? 14.601 -9.388 24.166 1.00 10.89 118 MET A C 1
ATOM 641 O O . MET A 1 89 ? 14.994 -8.221 24.273 1.00 10.87 118 MET A O 1
ATOM 646 N N . CYS A 1 90 ? 14.998 -10.391 24.939 1.00 10.97 119 CYS A N 1
ATOM 647 C CA . CYS A 1 90 ? 15.993 -10.224 25.974 1.00 11.23 119 CYS A CA 1
ATOM 648 C C . CYS A 1 90 ? 17.092 -11.249 25.726 1.00 11.16 119 CYS A C 1
ATOM 649 O O . CYS A 1 90 ? 17.108 -12.336 26.303 1.00 11.66 119 CYS A O 1
ATOM 652 N N . HIS A 1 91 ? 17.993 -10.892 24.821 1.00 10.65 120 HIS A N 1
ATOM 653 C CA . HIS A 1 91 ? 19.034 -11.799 24.370 1.00 10.47 120 HIS A CA 1
ATOM 654 C C . HIS A 1 91 ? 20.069 -10.989 23.626 1.00 10.58 120 HIS A C 1
ATOM 655 O O . HIS A 1 91 ? 19.746 -9.934 23.084 1.00 11.49 120 HIS A O 1
ATOM 662 N N . ASP A 1 92 ? 21.305 -11.481 23.603 1.00 10.59 121 ASP A N 1
ATOM 663 C CA A ASP A 1 92 ? 22.390 -10.833 22.871 0.50 10.48 121 ASP A CA 1
ATOM 664 C CA B ASP A 1 92 ? 22.362 -10.779 22.890 0.50 10.49 121 ASP A CA 1
ATOM 665 C C . ASP A 1 92 ? 21.935 -10.511 21.450 1.00 10.27 121 ASP A C 1
ATOM 666 O O . ASP A 1 92 ? 21.588 -11.423 20.700 1.00 10.18 121 ASP A O 1
ATOM 675 N N . ALA A 1 93 ? 21.961 -9.234 21.078 1.00 10.24 122 ALA A N 1
ATOM 676 C CA . ALA A 1 93 ? 21.499 -8.809 19.755 1.00 9.89 122 ALA A CA 1
ATOM 677 C C . ALA A 1 93 ? 22.277 -9.427 18.602 1.00 9.86 122 ALA A C 1
ATOM 678 O O . ALA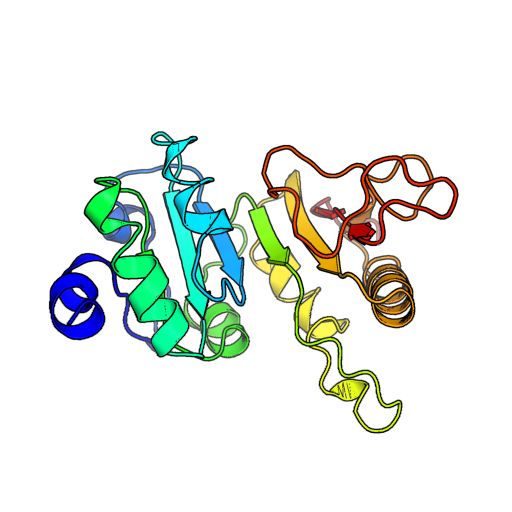 A 1 93 ? 21.709 -9.671 17.543 1.00 9.84 122 ALA A O 1
ATOM 680 N N . VAL A 1 94 ? 23.572 -9.657 18.787 1.00 10.43 123 VAL A N 1
ATOM 681 C CA . VAL A 1 94 ? 24.371 -10.242 17.717 1.00 11.21 123 VAL A CA 1
ATOM 682 C C . VAL A 1 94 ? 23.915 -11.676 17.422 1.00 11.04 123 VAL A C 1
ATOM 683 O O . VAL A 1 94 ? 23.763 -12.055 16.259 1.00 11.13 123 VAL A O 1
ATOM 687 N N . GLU A 1 95 ? 23.658 -12.456 18.473 1.00 10.69 124 GLU A N 1
ATOM 688 C CA . GLU A 1 95 ? 23.137 -13.806 18.277 1.00 10.75 124 GLU A CA 1
ATOM 689 C C . GLU A 1 95 ? 21.759 -13.768 17.626 1.00 10.34 124 GLU A C 1
ATOM 690 O O . GLU A 1 95 ? 21.455 -14.592 16.769 1.00 11.24 124 GLU A O 1
ATOM 696 N N . VAL A 1 96 ? 20.927 -12.802 18.0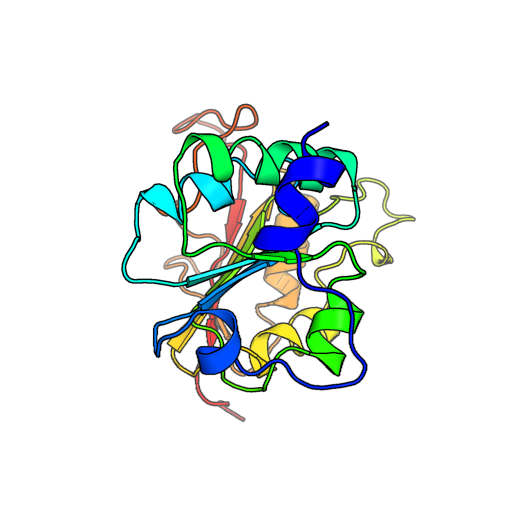19 1.00 9.42 125 VAL A N 1
ATOM 697 C CA . VAL A 1 96 ? 19.601 -12.680 17.413 1.00 9.34 125 VAL A CA 1
ATOM 698 C C . VAL A 1 96 ? 19.726 -12.358 15.929 1.00 9.36 125 VAL A C 1
ATOM 699 O O . VAL A 1 96 ? 19.026 -12.948 15.107 1.00 10.22 125 VAL A O 1
ATOM 703 N N . LEU A 1 97 ? 20.620 -11.432 15.584 1.00 9.43 126 LEU A N 1
ATOM 704 C CA . LEU A 1 97 ? 20.836 -11.094 14.183 1.00 9.75 126 LEU A CA 1
ATOM 705 C C . LEU A 1 97 ? 21.264 -12.321 13.397 1.00 10.54 126 LEU A C 1
ATOM 706 O O . LEU A 1 97 ? 20.703 -12.600 12.340 1.00 11.61 126 LEU A O 1
ATOM 711 N N . HIS A 1 98 ? 22.240 -13.058 13.927 1.00 11.45 127 HIS A N 1
ATOM 712 C CA . HIS A 1 98 ? 22.754 -14.250 13.230 1.00 12.33 127 HIS A CA 1
ATOM 713 C C . HIS A 1 98 ? 21.696 -15.333 13.055 1.00 12.67 127 HIS A C 1
ATOM 714 O O . HIS A 1 98 ? 21.579 -15.940 11.980 1.00 13.45 127 HIS A O 1
ATOM 721 N N . LYS A 1 99 ? 20.932 -15.586 14.116 1.00 12.37 128 LYS A N 1
ATOM 722 C CA . LYS A 1 99 ? 20.088 -16.773 14.157 1.00 12.99 128 LYS A CA 1
ATOM 723 C C . LYS A 1 99 ? 18.649 -16.530 13.749 1.00 12.48 128 LYS A C 1
ATOM 724 O O . LYS A 1 99 ? 17.974 -17.450 13.265 1.00 13.29 128 LYS A O 1
ATOM 730 N N . MET A 1 100 ? 18.156 -15.314 13.979 1.00 11.61 129 MET A N 1
ATOM 731 C CA . MET A 1 100 ? 16.717 -15.101 13.936 1.00 11.60 129 MET A CA 1
ATOM 732 C C . MET A 1 100 ? 16.221 -14.041 12.983 1.00 11.21 129 MET A C 1
ATOM 733 O O . MET A 1 100 ? 15.029 -14.010 12.684 1.00 10.99 129 MET A O 1
ATOM 738 N N . ILE A 1 101 ? 17.105 -13.158 12.525 1.00 10.87 130 ILE A N 1
ATOM 739 C CA . ILE A 1 101 ? 16.666 -12.075 11.650 1.00 11.50 130 ILE A CA 1
ATOM 740 C C . ILE A 1 101 ? 16.978 -12.449 10.206 1.00 11.86 130 ILE A C 1
ATOM 741 O O . ILE A 1 101 ? 18.150 -12.639 9.864 1.00 12.44 130 ILE A O 1
ATOM 746 N N . PRO A 1 102 ? 15.937 -12.606 9.363 1.00 12.28 131 PRO A N 1
ATOM 747 C CA . PRO A 1 102 ? 16.233 -12.976 7.974 1.00 12.78 131 PRO A CA 1
ATOM 748 C C . PRO A 1 102 ? 17.007 -11.897 7.219 1.00 12.67 131 PRO A C 1
ATOM 749 O O . PRO A 1 102 ? 16.819 -10.703 7.468 1.00 12.22 131 PRO A O 1
ATOM 753 N N . ASP A 1 103 ? 17.868 -12.315 6.296 1.00 13.26 132 ASP A N 1
ATOM 754 C CA . ASP A 1 103 ? 18.540 -11.361 5.421 1.00 13.40 132 ASP A CA 1
ATOM 755 C C . ASP A 1 103 ? 17.521 -10.491 4.693 1.00 13.27 132 ASP A C 1
ATOM 756 O O . ASP A 1 103 ? 16.415 -10.948 4.377 1.00 13.79 132 ASP A O 1
ATOM 761 N N . ASN A 1 104 ? 17.908 -9.237 4.443 1.00 13.08 133 ASN A N 1
ATOM 762 C CA A ASN A 1 104 ? 17.141 -8.318 3.590 0.40 13.20 133 ASN A CA 1
ATOM 763 C CA B ASN A 1 104 ? 17.139 -8.320 3.590 0.60 13.13 133 ASN A CA 1
ATOM 764 C C . ASN A 1 104 ? 15.727 -8.025 4.096 1.00 13.17 133 ASN A C 1
ATOM 765 O O . ASN A 1 104 ? 14.853 -7.636 3.314 1.00 14.35 133 ASN A O 1
ATOM 774 N N . SER A 1 105 ? 15.501 -8.190 5.398 1.00 12.48 134 SER A N 1
ATOM 775 C CA . SER A 1 105 ? 14.138 -8.115 5.945 1.00 12.32 134 SER A CA 1
ATOM 776 C C . SER A 1 105 ? 13.730 -6.808 6.614 1.00 11.58 134 SER A C 1
ATOM 777 O O . SER A 1 105 ? 12.536 -6.570 6.824 1.00 12.31 134 SER A O 1
ATOM 780 N N . LEU A 1 106 ? 14.706 -5.978 6.974 1.00 10.29 135 LEU A N 1
ATOM 781 C CA . LEU A 1 106 ? 14.433 -4.831 7.839 1.00 9.81 135 LEU A CA 1
ATOM 782 C C . LEU A 1 106 ? 14.424 -3.498 7.109 1.00 9.57 135 LEU A C 1
ATOM 783 O O . LEU A 1 106 ? 15.287 -3.226 6.273 1.00 9.81 135 LEU A O 1
ATOM 788 N N . ARG A 1 107 ? 13.463 -2.652 7.475 1.00 9.61 136 ARG A N 1
ATOM 789 C CA . ARG A 1 107 ? 13.383 -1.293 6.955 1.00 10.28 136 ARG A CA 1
ATOM 790 C C . ARG A 1 107 ? 14.427 -0.393 7.610 1.00 9.65 136 ARG A C 1
ATOM 791 O O . ARG A 1 107 ? 14.979 0.518 6.975 1.00 9.64 136 ARG A O 1
ATOM 799 N N . MET A 1 108 ? 14.688 -0.642 8.889 1.00 8.97 137 MET A N 1
ATOM 800 C CA . MET A 1 108 ? 15.575 0.217 9.652 1.00 9.16 137 MET A CA 1
ATOM 801 C C . MET A 1 108 ? 16.107 -0.533 10.851 1.00 8.16 137 MET A C 1
ATOM 802 O O . MET A 1 108 ? 15.403 -1.375 11.423 1.00 8.62 137 MET A O 1
ATOM 807 N N . VAL A 1 109 ? 17.352 -0.222 11.207 1.00 7.74 138 VAL A N 1
ATOM 808 C CA . VAL A 1 109 ? 17.951 -0.680 12.452 1.00 7.39 138 VAL A CA 1
ATOM 809 C C . VAL A 1 109 ? 18.395 0.565 13.203 1.00 7.02 138 VAL A C 1
ATOM 810 O O . VAL A 1 109 ? 19.052 1.434 12.631 1.00 7.73 138 VAL A O 1
ATOM 814 N N . GLN A 1 110 ? 17.981 0.662 14.463 1.00 6.65 139 GLN A N 1
ATOM 815 C CA . GLN A 1 110 ? 18.338 1.780 15.320 1.00 6.44 139 GLN A CA 1
ATOM 816 C C . GLN A 1 110 ? 19.252 1.290 16.421 1.00 6.47 139 GLN A C 1
ATOM 817 O O . GLN A 1 110 ? 19.023 0.235 17.005 1.00 7.31 139 GLN A O 1
ATOM 823 N N . LEU A 1 111 ? 20.272 2.082 16.709 1.00 6.37 140 LEU A N 1
ATOM 824 C CA . LEU A 1 111 ? 21.224 1.778 17.765 1.00 6.24 140 LEU A CA 1
ATOM 825 C C . LEU A 1 111 ? 21.558 3.089 18.453 1.00 6.16 140 LEU A C 1
ATOM 826 O O . LEU A 1 111 ? 22.445 3.838 18.007 1.00 6.80 140 LEU A O 1
ATOM 831 N N . PHE A 1 112 ? 20.804 3.383 19.507 1.00 6.24 141 PHE A N 1
ATOM 832 C CA . PHE A 1 112 ? 20.886 4.679 20.156 1.00 6.46 141 PHE A CA 1
ATOM 833 C C . PHE A 1 112 ? 21.632 4.585 21.464 1.00 7.03 141 PHE A C 1
ATOM 834 O O . PHE A 1 112 ? 21.266 3.806 22.347 1.00 7.88 141 PHE A O 1
ATOM 842 N N . PHE A 1 113 ? 22.686 5.384 21.579 1.00 7.03 142 PHE A N 1
ATOM 843 C CA . PHE A 1 113 ? 23.529 5.408 22.774 1.00 7.48 142 PHE A CA 1
ATOM 844 C C . PHE A 1 113 ? 24.048 4.041 23.178 1.00 7.85 142 PHE A C 1
ATOM 845 O O . PHE A 1 113 ? 23.965 3.651 24.344 1.00 8.77 142 PHE A O 1
ATOM 853 N N . PRO A 1 114 ? 24.635 3.313 22.213 1.00 8.28 143 PRO A N 1
ATOM 854 C CA . PRO A 1 114 ? 25.261 2.047 22.605 1.00 8.60 143 PRO A CA 1
ATOM 855 C C . PRO A 1 114 ? 26.395 2.332 23.589 1.00 9.58 143 PRO A C 1
ATOM 856 O O . PRO A 1 114 ? 26.977 3.424 23.559 1.00 9.99 143 PRO A O 1
ATOM 860 N N . ASP A 1 115 ? 26.695 1.363 24.451 1.00 9.95 144 ASP A N 1
ATOM 861 C CA . ASP A 1 115 ? 27.704 1.536 25.496 1.00 11.26 144 ASP A CA 1
ATOM 862 C C . ASP A 1 115 ? 28.952 2.192 24.907 1.00 10.99 144 ASP A C 1
ATOM 863 O O . ASP A 1 115 ? 29.565 1.647 23.997 1.00 10.18 144 ASP A O 1
ATOM 868 N N . PRO A 1 116 ? 29.297 3.396 25.386 1.00 11.46 145 PRO A N 1
ATOM 869 C CA . PRO A 1 116 ? 30.376 4.151 24.749 1.00 11.53 145 PRO A CA 1
ATOM 870 C C . PRO A 1 116 ? 31.784 3.705 25.094 1.00 11.81 145 PRO A C 1
ATOM 871 O O . PRO A 1 116 ? 32.715 4.064 24.371 1.00 12.60 145 PRO A O 1
ATOM 875 N N . TRP A 1 117 ? 31.938 2.956 26.187 1.00 11.54 146 TRP A N 1
ATOM 876 C CA . TRP A 1 117 ? 33.242 2.416 26.592 1.00 12.30 146 TRP A CA 1
ATOM 877 C C . TRP A 1 117 ? 34.331 3.476 26.474 1.00 12.59 146 TRP A C 1
ATOM 878 O O . TRP A 1 117 ? 35.200 3.410 25.596 1.00 13.59 146 TRP A O 1
ATOM 889 N N . HIS A 1 118 ? 34.255 4.475 27.349 1.00 12.18 147 HIS A N 1
ATOM 890 C CA . HIS A 1 118 ? 35.148 5.633 27.282 1.00 12.55 147 HIS A CA 1
ATOM 891 C C . HIS A 1 118 ? 36.633 5.296 27.276 1.00 12.84 147 HIS A C 1
ATOM 892 O O . HIS A 1 118 ? 37.400 5.947 26.585 1.00 13.38 147 HIS A O 1
ATOM 899 N N . LYS A 1 119 ? 37.036 4.302 28.064 1.00 12.67 148 LYS A N 1
ATOM 900 C CA . LYS A 1 119 ? 38.462 3.969 28.187 1.00 13.67 148 LYS A CA 1
ATOM 901 C C . LYS A 1 119 ? 38.993 3.315 26.932 1.00 13.71 148 LYS A C 1
ATOM 902 O O . LYS A 1 119 ? 38.350 2.424 26.373 1.00 13.27 148 LYS A O 1
ATOM 908 N N . ALA A 1 120 ? 40.184 3.741 26.513 1.00 14.17 149 ALA A N 1
ATOM 909 C CA . ALA A 1 120 ? 40.826 3.161 25.343 1.00 14.64 149 ALA A CA 1
ATOM 910 C C . ALA A 1 120 ? 40.978 1.645 25.480 1.00 14.77 149 ALA A C 1
ATOM 911 O O . ALA A 1 120 ? 40.827 0.918 24.503 1.00 14.56 149 ALA A O 1
ATOM 913 N N . ARG A 1 121 ? 41.255 1.162 26.692 1.00 15.78 150 ARG A N 1
ATOM 914 C CA . ARG A 1 121 ? 41.402 -0.279 26.899 1.00 16.51 150 ARG A CA 1
ATOM 915 C C . ARG A 1 121 ? 40.123 -1.080 26.633 1.00 16.20 150 ARG A C 1
ATOM 916 O O . ARG A 1 121 ? 40.165 -2.304 26.482 1.00 17.32 150 ARG A O 1
ATOM 924 N N . HIS A 1 122 ? 38.994 -0.379 26.563 1.00 15.23 151 HIS A N 1
ATOM 925 C CA . HIS A 1 122 ? 37.707 -1.018 26.344 1.00 14.78 151 HIS A CA 1
ATOM 926 C C . HIS A 1 122 ? 37.183 -0.823 24.931 1.00 14.60 151 HIS A C 1
ATOM 927 O O . HIS A 1 122 ? 36.050 -1.192 24.645 1.00 13.94 151 HIS A O 1
ATOM 934 N N . ASN A 1 123 ? 38.011 -0.269 24.046 1.00 14.88 152 ASN A N 1
ATOM 935 C CA . ASN A 1 123 ? 37.512 0.149 22.729 1.00 14.90 152 ASN A CA 1
ATOM 936 C C . ASN A 1 123 ? 36.880 -0.979 21.914 1.00 14.86 152 ASN A C 1
ATOM 937 O O . ASN A 1 123 ? 35.909 -0.754 21.194 1.00 14.68 152 ASN A O 1
ATOM 942 N N . LYS A 1 124 ? 37.413 -2.190 22.048 1.00 15.38 153 LYS A N 1
ATOM 943 C CA . LYS A 1 124 ? 36.881 -3.336 21.313 1.00 15.72 153 LYS A CA 1
ATOM 944 C C . LYS A 1 124 ? 35.528 -3.827 21.814 1.00 14.86 153 LYS A C 1
ATOM 945 O O . LYS A 1 124 ? 34.862 -4.618 21.142 1.00 15.42 153 LYS A O 1
ATOM 951 N N . ARG A 1 125 ? 35.129 -3.381 22.999 1.00 13.73 154 ARG A N 1
ATOM 952 C CA . ARG A 1 125 ? 33.827 -3.742 23.548 1.00 13.39 154 ARG A CA 1
ATOM 953 C C . ARG A 1 125 ? 32.709 -2.959 22.872 1.00 12.57 154 ARG A C 1
ATOM 954 O O . ARG A 1 125 ? 31.537 -3.335 22.972 1.00 13.15 154 ARG A O 1
ATOM 962 N N . ARG A 1 126 ? 33.071 -1.862 22.209 1.00 11.83 155 ARG A N 1
ATOM 963 C CA . ARG A 1 126 ? 32.089 -1.065 21.483 1.00 10.84 155 ARG A CA 1
ATOM 964 C C . ARG A 1 126 ? 31.476 -1.904 20.370 1.00 10.61 155 ARG A C 1
ATOM 965 O O . ARG A 1 126 ? 32.192 -2.529 19.592 1.00 11.41 155 ARG A O 1
ATOM 973 N N . ILE A 1 127 ? 30.149 -1.921 20.313 1.00 9.96 156 ILE A N 1
ATOM 974 C CA . ILE A 1 127 ? 29.461 -2.840 19.415 1.00 9.66 156 ILE A CA 1
ATOM 975 C C . ILE A 1 127 ? 29.646 -2.451 17.951 1.00 9.50 156 ILE A C 1
ATOM 976 O O . ILE A 1 127 ? 29.664 -3.319 17.081 1.00 9.59 156 ILE A O 1
ATOM 981 N N . VAL A 1 128 ? 29.797 -1.155 17.676 1.00 9.43 157 VAL A N 1
ATOM 982 C CA . VAL A 1 128 ? 29.948 -0.738 16.290 1.00 9.17 157 VAL A CA 1
ATOM 983 C C . VAL A 1 128 ? 31.378 -1.012 15.844 1.00 10.01 157 VAL A C 1
ATOM 984 O O . VAL A 1 128 ? 32.313 -0.289 16.200 1.00 10.58 157 VAL A O 1
ATOM 988 N N . GLN A 1 129 ? 31.518 -2.091 15.085 1.00 9.65 158 GLN A N 1
ATOM 989 C CA . GLN A 1 129 ? 32.771 -2.525 14.480 1.00 10.54 158 GLN A CA 1
ATOM 990 C C . GLN A 1 129 ? 32.368 -3.035 13.102 1.00 10.60 158 GLN A C 1
ATOM 991 O O . GLN A 1 129 ? 31.186 -3.294 12.855 1.00 10.53 158 GLN A O 1
ATOM 997 N N . VAL A 1 130 ? 33.343 -3.210 12.215 1.00 11.15 159 VAL A N 1
ATOM 998 C CA . VAL A 1 130 ? 33.041 -3.619 10.846 1.00 11.82 159 VAL A CA 1
ATOM 999 C C . VAL A 1 130 ? 32.165 -4.885 10.769 1.00 11.31 159 VAL A C 1
ATOM 1000 O O . VAL A 1 130 ? 31.123 -4.872 10.105 1.00 11.37 159 VAL A O 1
ATOM 1004 N N . PRO A 1 131 ? 32.571 -5.983 11.440 1.00 11.75 160 PRO A N 1
ATOM 1005 C CA . PRO A 1 131 ? 31.744 -7.188 11.295 1.00 11.71 160 PRO A CA 1
ATOM 1006 C C . PRO A 1 131 ? 30.286 -7.003 11.744 1.00 10.92 160 PRO A C 1
ATOM 1007 O O . PRO A 1 131 ? 29.370 -7.464 11.063 1.00 11.31 160 PRO A O 1
ATOM 1011 N N . PHE A 1 132 ? 30.073 -6.316 12.861 1.00 9.95 161 PHE A N 1
ATOM 1012 C CA . PHE A 1 132 ? 28.719 -6.034 13.322 1.00 9.52 161 PHE A CA 1
ATOM 1013 C C . PHE A 1 132 ? 27.964 -5.172 12.318 1.00 9.25 161 PHE A C 1
ATOM 1014 O O . PHE A 1 132 ? 26.800 -5.445 12.015 1.00 9.44 161 PHE A O 1
ATOM 1022 N N . ALA A 1 133 ? 28.627 -4.133 11.809 1.00 9.50 162 ALA A N 1
ATOM 1023 C CA . ALA A 1 133 ? 27.971 -3.236 10.854 1.00 9.43 162 ALA A CA 1
ATOM 1024 C C . ALA A 1 133 ? 27.614 -3.968 9.557 1.00 9.89 162 ALA A C 1
ATOM 1025 O O . ALA A 1 133 ? 26.574 -3.691 8.946 1.00 9.60 162 ALA A O 1
ATOM 1027 N N . GLU A 1 134 ? 28.479 -4.898 9.143 1.00 10.12 163 GLU A N 1
ATOM 1028 C CA A GLU A 1 134 ? 28.208 -5.715 7.957 0.70 10.85 163 GLU A CA 1
ATOM 1029 C CA B GLU A 1 134 ? 28.219 -5.714 7.962 0.30 10.53 163 GLU A CA 1
ATOM 1030 C C . GLU A 1 134 ? 27.046 -6.659 8.210 1.00 10.59 163 GLU A C 1
ATOM 1031 O O . GLU A 1 134 ? 26.202 -6.864 7.332 1.00 10.99 163 GLU A O 1
ATOM 1042 N N . LEU A 1 135 ? 27.002 -7.225 9.417 1.00 10.01 164 LEU A N 1
ATOM 1043 C CA . LEU A 1 135 ? 25.917 -8.121 9.789 1.00 10.49 164 LEU A CA 1
ATOM 1044 C C . LEU A 1 135 ? 24.601 -7.357 9.756 1.00 9.31 164 LEU A C 1
ATOM 1045 O O . LEU A 1 135 ? 23.619 -7.823 9.189 1.00 9.93 164 LEU A O 1
ATOM 1050 N N . VAL A 1 136 ? 24.586 -6.161 10.341 1.00 8.85 165 VAL A N 1
ATOM 1051 C CA . VAL A 1 136 ? 23.393 -5.334 10.280 1.00 8.26 165 VAL A CA 1
ATOM 1052 C C . VAL A 1 136 ? 23.016 -5.060 8.825 1.00 8.39 165 VAL A C 1
ATOM 1053 O O . VAL A 1 136 ? 21.846 -5.141 8.466 1.00 8.79 165 VAL A O 1
ATOM 1057 N N . LYS A 1 137 ? 24.006 -4.732 7.994 1.00 8.60 166 LYS A N 1
ATOM 1058 C CA . LYS A 1 137 ? 23.702 -4.407 6.608 1.00 9.25 166 LYS A CA 1
ATOM 1059 C C . LYS A 1 137 ? 22.989 -5.556 5.921 1.00 9.32 166 LYS A C 1
ATOM 1060 O O . LYS A 1 137 ? 22.038 -5.340 5.164 1.00 10.03 166 LYS A O 1
ATOM 1066 N N . SER A 1 138 ? 23.436 -6.778 6.212 1.00 9.59 167 SER A N 1
ATOM 1067 C CA . SER A 1 138 ? 22.879 -7.953 5.547 1.00 10.25 167 SER A CA 1
ATOM 1068 C C . SER A 1 138 ? 21.401 -8.162 5.874 1.00 10.24 167 SER A C 1
ATOM 1069 O O . SER A 1 138 ? 20.685 -8.832 5.118 1.00 11.02 167 SER A O 1
ATOM 1072 N N . LYS A 1 139 ? 20.959 -7.586 6.993 1.00 9.64 168 LYS A N 1
ATOM 1073 C CA . LYS A 1 139 ? 19.568 -7.691 7.443 1.00 9.74 168 LYS A CA 1
ATOM 1074 C C . LYS A 1 139 ? 18.682 -6.554 6.941 1.00 9.89 168 LYS A C 1
ATOM 1075 O O . LYS A 1 139 ? 17.457 -6.636 7.019 1.00 10.18 168 LYS A O 1
ATOM 1081 N N . LEU A 1 140 ? 19.301 -5.487 6.438 1.00 9.68 169 LEU A N 1
ATOM 1082 C CA . LEU A 1 140 ? 18.530 -4.400 5.868 1.00 9.95 169 LEU A CA 1
ATOM 1083 C C . LEU A 1 140 ? 18.063 -4.744 4.469 1.00 11.08 169 LEU A C 1
ATOM 1084 O O . LEU A 1 140 ? 18.808 -5.330 3.676 1.00 11.35 169 LEU A O 1
ATOM 1089 N N . GLN A 1 141 ? 16.835 -4.354 4.150 1.00 11.89 170 GLN A N 1
ATOM 1090 C CA . GLN A 1 141 ? 16.431 -4.351 2.753 1.00 13.85 170 GLN A CA 1
ATOM 1091 C C . GLN A 1 141 ? 17.245 -3.276 2.034 1.00 13.37 170 GLN A C 1
ATOM 1092 O O . GLN A 1 141 ? 17.732 -2.337 2.666 1.00 12.90 170 GLN A O 1
ATOM 1098 N N . LEU A 1 142 ? 17.418 -3.407 0.723 1.00 13.90 171 LEU A N 1
ATOM 1099 C CA . LEU A 1 142 ? 18.017 -2.313 -0.028 1.00 14.15 171 LEU A CA 1
ATOM 1100 C C . LEU A 1 142 ? 17.188 -1.069 0.221 1.00 14.07 171 LEU A C 1
ATOM 1101 O O . LEU A 1 142 ? 15.963 -1.117 0.157 1.00 14.51 171 LEU A O 1
ATOM 1106 N N . GLY A 1 143 ? 17.856 0.040 0.511 1.00 13.37 172 GLY A N 1
ATOM 1107 C CA . GLY A 1 143 ? 17.157 1.284 0.812 1.00 13.19 172 GLY A CA 1
ATOM 1108 C C . GLY A 1 143 ? 16.859 1.421 2.292 1.00 12.41 172 GLY A C 1
ATOM 1109 O O . GLY A 1 143 ? 16.471 2.492 2.749 1.00 13.46 172 GLY A O 1
ATOM 1110 N N . GLY A 1 144 ? 17.029 0.330 3.037 1.00 11.43 173 GLY A N 1
ATOM 1111 C CA . GLY A 1 144 ? 16.905 0.371 4.496 1.00 10.69 173 GLY A CA 1
ATOM 1112 C C . GLY A 1 144 ? 18.040 1.174 5.090 1.00 9.99 173 GLY A C 1
ATOM 1113 O O . GLY A 1 144 ? 19.063 1.409 4.442 1.00 10.09 173 GLY A O 1
ATOM 1114 N N . VAL A 1 145 ? 17.861 1.600 6.331 1.00 8.89 174 VAL A N 1
ATOM 1115 C CA . VAL A 1 145 ? 18.815 2.490 6.963 1.00 9.00 174 VAL A CA 1
ATOM 1116 C C . VAL A 1 145 ? 19.283 1.968 8.318 1.00 8.21 174 VAL A C 1
ATOM 1117 O O . VAL A 1 145 ? 18.493 1.435 9.091 1.00 8.33 174 VAL A O 1
ATOM 1121 N N . PHE A 1 146 ? 20.579 2.134 8.584 1.00 7.47 175 PHE A N 1
ATOM 1122 C CA . PHE A 1 146 ? 21.152 1.899 9.898 1.00 6.96 175 PHE A CA 1
ATOM 1123 C C . PHE A 1 146 ? 21.371 3.278 10.501 1.00 6.83 175 PHE A C 1
ATOM 1124 O O . PHE A 1 146 ? 22.165 4.062 9.980 1.00 7.29 175 PHE A O 1
ATOM 1132 N N . HIS A 1 147 ? 20.644 3.556 11.582 1.00 6.68 176 HIS A N 1
ATOM 1133 C CA . HIS A 1 147 ? 20.726 4.820 12.296 1.00 6.82 176 HIS A CA 1
ATOM 1134 C C . HIS A 1 147 ? 21.284 4.565 13.678 1.00 6.87 176 HIS A C 1
ATOM 1135 O O . HIS A 1 147 ? 20.692 3.831 14.456 1.00 6.87 176 HIS A O 1
ATOM 1142 N N . MET A 1 148 ? 22.425 5.179 13.968 1.00 6.90 177 MET A N 1
ATOM 1143 C CA . MET A 1 148 ? 23.015 5.093 15.296 1.00 6.83 177 MET A CA 1
ATOM 1144 C C . MET A 1 148 ? 23.186 6.491 15.856 1.00 6.88 177 MET A C 1
ATOM 1145 O O . MET A 1 148 ? 23.222 7.468 15.109 1.00 7.38 177 MET A O 1
ATOM 1150 N N . ALA A 1 149 ? 23.246 6.588 17.178 1.00 6.44 178 ALA A N 1
ATOM 1151 C CA . ALA A 1 149 ? 23.466 7.876 17.816 1.00 6.60 178 ALA A CA 1
ATOM 1152 C C . ALA A 1 149 ? 24.323 7.693 19.045 1.00 6.49 178 ALA A C 1
ATOM 1153 O O . ALA A 1 149 ? 24.251 6.672 19.721 1.00 6.84 178 ALA A O 1
ATOM 1155 N N . THR A 1 150 ? 25.146 8.691 19.328 1.00 6.87 179 THR A N 1
ATOM 1156 C CA . THR A 1 150 ? 25.963 8.657 20.526 1.00 7.49 179 THR A CA 1
ATOM 1157 C C . THR A 1 150 ? 26.189 10.069 21.035 1.00 8.07 179 THR A C 1
ATOM 1158 O O . THR A 1 150 ? 26.145 11.026 20.262 1.00 8.85 179 THR A O 1
ATOM 1162 N N . ASP A 1 151 ? 26.399 10.186 22.338 1.00 8.11 180 ASP A N 1
ATOM 1163 C CA . ASP A 1 151 ? 26.767 11.454 22.952 1.00 8.93 180 ASP A CA 1
ATOM 1164 C C . ASP A 1 151 ? 28.262 11.538 23.253 1.00 8.98 180 ASP A C 1
ATOM 1165 O O . ASP A 1 151 ? 28.692 12.435 23.976 1.00 9.64 180 ASP A O 1
ATOM 1170 N N . TRP A 1 152 ? 29.043 10.615 22.692 1.00 8.97 181 TRP A N 1
ATOM 1171 C CA . TRP A 1 152 ? 30.475 10.581 22.945 1.00 9.94 181 TRP A CA 1
ATOM 1172 C C . TRP A 1 152 ? 31.219 10.736 21.631 1.00 10.16 181 TRP A C 1
ATOM 1173 O O . TRP A 1 152 ? 31.254 9.813 20.821 1.00 10.05 181 TRP A O 1
ATOM 1184 N N . GLU A 1 153 ? 31.816 11.910 21.420 1.00 10.77 182 GLU A N 1
ATOM 1185 C CA . GLU A 1 153 ? 32.435 12.206 20.128 1.00 11.99 182 GLU A CA 1
ATOM 1186 C C . GLU A 1 153 ? 33.469 11.159 19.678 1.00 10.98 182 GLU A C 1
ATOM 1187 O O . GLU A 1 153 ? 33.478 10.802 18.501 1.00 11.16 182 GLU A O 1
ATOM 1193 N N . PRO A 1 154 ? 34.351 10.682 20.585 1.00 11.27 183 PRO A N 1
ATOM 1194 C CA . PRO A 1 154 ? 35.282 9.639 20.113 1.00 10.88 183 PRO A CA 1
ATOM 1195 C C . PRO A 1 154 ? 34.568 8.415 19.533 1.00 10.80 183 PRO A C 1
ATOM 1196 O O . PRO A 1 154 ? 35.023 7.836 18.548 1.00 11.31 183 PRO A O 1
ATOM 1200 N N . TYR A 1 155 ? 33.437 8.044 20.123 1.00 9.85 184 TYR A N 1
ATOM 1201 C CA . TYR A 1 155 ? 32.650 6.942 19.571 1.00 8.94 184 TYR A CA 1
ATOM 1202 C C . TYR A 1 155 ? 32.009 7.342 18.241 1.00 9.52 184 TYR A C 1
ATOM 1203 O O . TYR A 1 155 ? 32.026 6.563 17.291 1.00 9.35 184 TYR A O 1
ATOM 1212 N N . ALA A 1 156 ? 31.471 8.557 18.164 1.00 9.47 185 ALA A N 1
ATOM 1213 C CA . ALA A 1 156 ? 30.910 9.046 16.900 1.00 9.70 185 ALA A CA 1
ATOM 1214 C C . ALA A 1 156 ? 31.931 8.947 15.765 1.00 9.88 185 ALA A C 1
ATOM 1215 O O . ALA A 1 156 ? 31.611 8.495 14.663 1.00 10.08 185 ALA A O 1
ATOM 1217 N N . GLU A 1 157 ? 33.160 9.379 16.041 1.00 10.37 186 GLU A N 1
ATOM 1218 C CA . GLU A 1 157 ? 34.215 9.354 15.033 1.00 11.23 186 GLU A CA 1
ATOM 1219 C C . GLU A 1 157 ? 34.552 7.926 14.637 1.00 10.72 186 GLU A C 1
ATOM 1220 O O . GLU A 1 157 ? 34.768 7.633 13.453 1.00 11.70 186 GLU A O 1
ATOM 1226 N N . HIS A 1 158 ? 34.572 7.037 15.628 1.00 10.39 187 HIS A N 1
ATOM 1227 C CA . HIS A 1 158 ? 34.816 5.637 15.362 1.00 10.45 187 HIS A CA 1
ATOM 1228 C C . HIS A 1 158 ? 33.702 5.039 14.505 1.00 9.71 187 HIS A C 1
ATOM 1229 O O . HIS A 1 158 ? 33.971 4.336 13.523 1.00 10.32 187 HIS A O 1
ATOM 1236 N N . MET A 1 159 ? 32.453 5.315 14.879 1.00 9.01 188 MET A N 1
ATOM 1237 C CA . MET A 1 159 ? 31.309 4.871 14.087 1.00 8.68 188 MET A CA 1
ATOM 1238 C C . MET A 1 159 ? 31.423 5.336 12.644 1.00 9.06 188 MET A C 1
ATOM 1239 O O . MET A 1 159 ? 31.158 4.575 11.723 1.00 9.10 188 MET A O 1
ATOM 1244 N N . LEU A 1 160 ? 31.809 6.593 12.458 1.00 9.55 189 LEU A N 1
ATOM 1245 C CA . LEU A 1 160 ? 31.934 7.156 11.120 1.00 10.34 189 LEU A CA 1
ATOM 1246 C C . LEU A 1 160 ? 33.018 6.435 10.333 1.00 11.27 189 LEU A C 1
ATOM 1247 O O . LEU A 1 160 ? 32.834 6.145 9.142 1.00 11.67 189 LEU A O 1
ATOM 1252 N N . GLU A 1 161 ? 34.135 6.130 10.997 1.00 11.70 190 GLU A N 1
ATOM 1253 C CA . GLU A 1 161 ? 35.243 5.441 10.331 1.00 13.73 190 GLU A CA 1
ATOM 1254 C C . GLU A 1 161 ? 34.804 4.042 9.918 1.00 12.14 190 GLU A C 1
ATOM 1255 O O . GLU A 1 161 ? 35.037 3.612 8.786 1.00 12.82 190 GLU A O 1
ATOM 1261 N N . VAL A 1 162 ? 34.156 3.339 10.840 1.00 11.52 191 VAL A N 1
ATOM 1262 C CA . VAL A 1 162 ? 33.670 1.990 10.555 1.00 11.28 191 VAL A CA 1
ATOM 1263 C C . VAL A 1 162 ? 32.726 2.032 9.359 1.00 11.15 191 VAL A C 1
ATOM 1264 O O . VAL A 1 162 ? 32.941 1.338 8.365 1.00 11.45 191 VAL A O 1
ATOM 1268 N N . MET A 1 163 ? 31.697 2.874 9.446 1.00 11.08 192 MET A N 1
ATOM 1269 C CA . MET A 1 163 ? 30.649 2.884 8.438 1.00 10.68 192 MET A CA 1
ATOM 1270 C C . MET A 1 163 ? 31.134 3.347 7.076 1.00 11.33 192 MET A C 1
ATOM 1271 O O . MET A 1 163 ? 30.703 2.812 6.056 1.00 11.48 192 MET A O 1
ATOM 1276 N N . SER A 1 164 ? 32.041 4.322 7.066 1.00 11.69 193 SER A N 1
ATOM 1277 C CA A SER A 1 164 ? 32.591 4.851 5.819 0.70 12.36 193 SER A CA 1
ATOM 1278 C CA B SER A 1 164 ? 32.558 4.846 5.805 0.30 12.82 193 SER A CA 1
ATOM 1279 C C . SER A 1 164 ? 33.444 3.831 5.082 1.00 13.45 193 SER A C 1
ATOM 1280 O O . SER A 1 164 ? 33.708 3.980 3.893 1.00 14.76 193 SER A O 1
ATOM 1285 N N . SER A 1 165 ? 33.892 2.807 5.800 1.00 13.47 194 SER A N 1
ATOM 1286 C CA . SER A 1 165 ? 34.796 1.817 5.209 1.00 13.95 194 SER A CA 1
ATOM 1287 C C . SER A 1 165 ? 34.063 0.658 4.538 1.00 1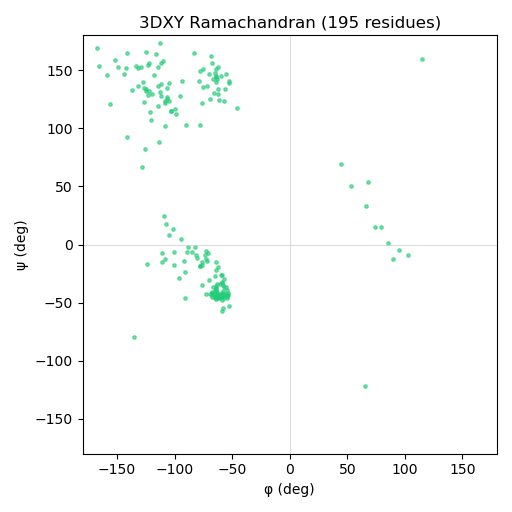4.09 194 SER A C 1
ATOM 1288 O O . SER A 1 165 ? 34.687 -0.193 3.902 1.00 15.05 194 SER A O 1
ATOM 1291 N N . ILE A 1 166 ? 32.742 0.620 4.682 1.00 13.19 195 ILE A N 1
ATOM 1292 C CA . ILE A 1 166 ? 31.961 -0.530 4.228 1.00 13.14 195 ILE A CA 1
ATOM 1293 C C . ILE A 1 166 ? 31.228 -0.244 2.924 1.00 13.21 195 ILE A C 1
ATOM 1294 O O . ILE A 1 166 ? 30.333 0.600 2.869 1.00 13.61 195 ILE A O 1
ATOM 1299 N N . ASP A 1 167 ? 31.615 -0.970 1.878 1.00 13.81 196 ASP A N 1
ATOM 1300 C CA . ASP A 1 167 ? 30.934 -0.895 0.598 1.00 13.95 196 ASP A CA 1
ATOM 1301 C C . ASP A 1 167 ? 29.490 -1.354 0.785 1.00 13.26 196 ASP A C 1
ATOM 1302 O O . ASP A 1 167 ? 29.237 -2.368 1.428 1.00 13.48 196 ASP A O 1
ATOM 1307 N N . GLY A 1 168 ? 28.550 -0.596 0.231 1.00 12.59 197 GLY A N 1
ATOM 1308 C CA . GLY A 1 168 ? 27.141 -0.927 0.382 1.00 12.01 197 GLY A CA 1
ATOM 1309 C C . GLY A 1 168 ? 26.415 -0.080 1.409 1.00 11.12 197 GLY A C 1
ATOM 1310 O O . GLY A 1 168 ? 25.200 -0.162 1.537 1.00 10.87 197 GLY A O 1
ATOM 1311 N N . TYR A 1 169 ? 27.167 0.712 2.167 1.00 10.57 198 TYR A N 1
ATOM 1312 C CA . TYR A 1 169 ? 26.563 1.729 3.020 1.00 10.31 198 TYR A CA 1
ATOM 1313 C C . TYR A 1 169 ? 26.807 3.097 2.396 1.00 11.15 198 TYR A C 1
ATOM 1314 O O . TYR A 1 169 ? 27.955 3.450 2.103 1.00 12.62 198 TYR A O 1
ATOM 1323 N N . LYS A 1 170 ? 25.731 3.857 2.205 1.00 10.64 199 LYS A N 1
ATOM 1324 C CA . LYS A 1 170 ? 25.811 5.220 1.696 1.00 11.87 199 LYS A CA 1
ATOM 1325 C C . LYS A 1 170 ? 25.492 6.179 2.833 1.00 10.96 199 LYS A C 1
ATOM 1326 O O . LYS A 1 170 ? 24.436 6.082 3.454 1.00 10.53 199 LYS A O 1
ATOM 1332 N N . ASN A 1 171 ? 26.414 7.095 3.110 1.00 10.80 200 ASN A N 1
ATOM 1333 C CA . ASN A 1 171 ? 26.204 8.076 4.162 1.00 10.44 200 ASN A CA 1
ATOM 1334 C C . ASN A 1 171 ? 25.113 9.044 3.743 1.00 10.72 200 ASN A C 1
ATOM 1335 O O . ASN A 1 171 ? 25.197 9.640 2.671 1.00 11.62 200 ASN A O 1
ATOM 1340 N N . LEU A 1 172 ? 24.086 9.190 4.575 1.00 10.16 201 LEU A N 1
ATOM 1341 C CA . LEU A 1 172 ? 22.999 10.108 4.249 1.00 10.44 201 LEU A CA 1
ATOM 1342 C C . LEU A 1 172 ? 23.335 11.526 4.690 1.00 10.54 201 LEU A C 1
ATOM 1343 O O . LEU A 1 172 ? 22.594 12.468 4.393 1.00 11.10 201 LEU A O 1
ATOM 1348 N N . SER A 1 173 ? 24.448 11.681 5.402 1.00 9.97 202 SER A N 1
ATOM 1349 C CA . SER A 1 173 ? 24.931 13.017 5.761 1.00 10.29 202 SER A CA 1
ATOM 1350 C C . SER A 1 173 ? 25.357 13.794 4.527 1.00 10.71 202 SER A C 1
ATOM 1351 O O . SER A 1 173 ? 26.154 13.310 3.716 1.00 11.58 202 SER A O 1
ATOM 1354 N N . GLU A 1 174 ? 24.871 15.024 4.419 1.00 10.87 203 GLU A N 1
ATOM 1355 C CA . GLU A 1 174 ? 25.224 15.878 3.288 1.00 11.36 203 GLU A CA 1
ATOM 1356 C C . GLU A 1 174 ? 26.632 16.448 3.427 1.00 12.48 203 GLU A C 1
ATOM 1357 O O . GLU A 1 174 ? 27.211 16.944 2.453 1.00 13.44 203 GLU A O 1
ATOM 1363 N N . SER A 1 175 ? 27.181 16.349 4.634 1.00 12.03 204 SER A N 1
ATOM 1364 C CA . SER A 1 175 ? 28.547 16.773 4.901 1.00 12.63 204 SER A CA 1
ATOM 1365 C C . SER A 1 175 ? 29.471 15.572 5.100 1.00 13.08 204 SER A C 1
ATOM 1366 O O . SER A 1 175 ? 30.559 15.715 5.651 1.00 13.57 204 SER A O 1
ATOM 1369 N N . ASN A 1 176 ? 29.011 14.397 4.657 1.00 13.21 205 ASN A N 1
ATOM 1370 C CA A ASN A 1 176 ? 29.823 13.177 4.697 0.70 13.15 205 ASN A CA 1
ATOM 1371 C CA B ASN A 1 176 ? 29.776 13.144 4.705 0.30 13.15 205 ASN A CA 1
ATOM 1372 C C . ASN A 1 176 ? 30.215 12.748 6.113 1.00 12.61 205 ASN A C 1
ATOM 1373 O O . ASN A 1 176 ? 31.226 12.059 6.308 1.00 13.44 205 ASN A O 1
ATOM 1382 N N . ASP A 1 177 ? 29.467 13.175 7.139 1.00 11.92 206 ASP A N 1
ATOM 1383 C CA . ASP A 1 177 ? 29.719 12.738 8.477 1.00 11.12 206 ASP A CA 1
ATOM 1384 C C . ASP A 1 177 ? 28.457 12.345 9.245 1.00 10.48 206 ASP A C 1
ATOM 1385 O O . ASP A 1 177 ? 28.109 11.159 9.315 1.00 9.99 206 ASP A O 1
ATOM 1390 N N . TYR A 1 178 ? 27.758 13.334 9.743 1.00 9.91 207 TYR A N 1
ATOM 1391 C CA . TYR A 1 178 ? 26.674 13.174 10.671 1.00 9.83 207 TYR A CA 1
ATOM 1392 C C . TYR A 1 178 ? 25.404 13.811 10.079 1.00 9.76 207 TYR A C 1
ATOM 1393 O O . TYR A 1 178 ? 25.490 14.651 9.256 1.00 10.25 207 TYR A O 1
ATOM 1402 N N . VAL A 1 179 ? 24.272 13.290 10.538 1.00 9.24 208 VAL A N 1
ATOM 1403 C CA . VAL A 1 179 ? 22.991 13.739 10.054 1.00 9.89 208 VAL A CA 1
ATOM 1404 C C . VAL A 1 179 ? 22.193 14.535 11.073 1.00 10.33 208 VAL A C 1
ATOM 1405 O O . VAL A 1 179 ? 22.391 14.359 12.204 1.00 9.45 208 VAL A O 1
ATOM 1409 N N . PRO A 1 180 ? 21.260 15.346 10.604 1.00 11.17 209 PRO A N 1
ATOM 1410 C CA . PRO A 1 180 ? 20.360 15.965 11.561 1.00 11.62 209 PRO A CA 1
ATOM 1411 C C . PRO A 1 180 ? 19.526 14.905 12.271 1.00 11.16 209 PRO A C 1
ATOM 1412 O O . PRO A 1 180 ? 19.166 13.896 11.672 1.00 11.07 209 PRO A O 1
ATOM 1416 N N . ARG A 1 181 ? 19.243 15.122 13.546 1.00 10.86 210 ARG A N 1
ATOM 1417 C CA . ARG A 1 181 ? 18.409 14.186 14.288 1.00 10.57 210 ARG A CA 1
ATOM 1418 C C . ARG A 1 181 ? 17.071 14.040 13.564 1.00 11.35 210 ARG A C 1
ATOM 1419 O O . ARG A 1 181 ? 16.394 15.035 13.326 1.00 11.71 210 ARG A O 1
ATOM 1427 N N . PRO A 1 182 ? 16.690 12.804 13.202 1.00 11.46 211 PRO A N 1
ATOM 1428 C CA . PRO A 1 182 ? 15.377 12.608 12.591 1.00 12.23 211 PRO A CA 1
ATOM 1429 C C . PRO A 1 182 ? 14.298 12.509 13.659 1.00 13.47 211 PRO A C 1
ATOM 1430 O O . PRO A 1 182 ? 14.606 12.283 14.825 1.00 13.07 211 PRO A O 1
ATOM 1434 N N . ALA A 1 183 ? 13.039 12.640 13.250 1.00 15.35 212 ALA A N 1
ATOM 1435 C CA . ALA A 1 183 ? 11.915 12.568 14.181 1.00 16.23 212 ALA A CA 1
ATOM 1436 C C . ALA A 1 183 ? 11.864 11.232 14.922 1.00 16.07 212 ALA A C 1
ATOM 1437 O O . ALA A 1 183 ? 11.378 11.159 16.058 1.00 16.92 212 ALA A O 1
ATOM 1439 N N . SER A 1 184 ? 12.413 10.206 14.279 1.00 16.05 213 SER A N 1
ATOM 1440 C CA . SER A 1 184 ? 12.416 8.838 14.789 1.00 15.68 213 SER A CA 1
ATOM 1441 C C . SER A 1 184 ? 13.367 8.586 15.974 1.00 15.23 213 SER A C 1
ATOM 1442 O O . SER A 1 184 ? 13.362 7.495 16.551 1.00 15.61 213 SER A O 1
ATOM 1445 N N . ARG A 1 185 ? 14.173 9.585 16.339 1.00 14.44 214 ARG A N 1
ATOM 1446 C CA . ARG A 1 185 ? 14.898 9.558 17.611 1.00 13.78 214 ARG A CA 1
ATOM 1447 C C . ARG A 1 185 ? 14.538 10.764 18.487 1.00 14.62 214 ARG A C 1
ATOM 1448 O O . ARG A 1 185 ? 14.889 11.879 18.150 1.00 14.87 214 ARG A O 1
ATOM 1456 N N . PRO A 1 186 ? 13.878 10.533 19.635 1.00 15.36 215 PRO A N 1
ATOM 1457 C CA . PRO A 1 186 ? 13.534 11.659 20.501 1.00 16.18 215 PRO A CA 1
ATOM 1458 C C . PRO A 1 186 ? 14.758 12.386 21.069 1.00 16.19 215 PRO A C 1
ATOM 1459 O O . PRO A 1 186 ? 15.811 11.779 21.277 1.00 15.74 215 PRO A O 1
ATOM 1463 N N . VAL A 1 187 ? 14.598 13.679 21.338 1.00 16.84 216 VAL A N 1
ATOM 1464 C CA . VAL A 1 187 ? 15.636 14.472 21.988 1.00 17.63 216 VAL A CA 1
ATOM 1465 C C . VAL A 1 187 ? 15.847 13.923 23.395 1.00 17.96 216 VAL A C 1
ATOM 1466 O O . VAL A 1 187 ? 14.886 13.541 24.063 1.00 17.92 216 VAL A O 1
ATOM 1470 N N . THR A 1 188 ? 17.108 13.870 23.816 1.00 18.58 217 THR A N 1
ATOM 1471 C CA . THR A 1 188 ? 17.496 13.339 25.120 1.00 19.90 217 THR A CA 1
ATOM 1472 C C . THR A 1 188 ? 18.048 14.441 26.024 1.00 21.60 217 THR A C 1
ATOM 1473 O O . THR A 1 188 ? 18.290 15.566 25.582 1.00 21.98 217 THR A O 1
ATOM 1477 N N . LYS A 1 189 ? 18.297 14.081 27.279 1.00 22.56 218 LYS A N 1
ATOM 1478 C CA . LYS A 1 189 ? 18.860 15.001 28.270 1.00 24.03 218 LYS A CA 1
ATOM 1479 C C . LYS A 1 189 ? 20.345 15.302 28.025 1.00 24.42 218 LYS A C 1
ATOM 1480 O O . LYS A 1 189 ? 20.902 16.224 28.620 1.00 25.11 218 LYS A O 1
ATOM 1486 N N . PHE A 1 190 ? 20.971 14.516 27.147 1.00 24.35 219 PHE A N 1
ATOM 1487 C CA . PHE A 1 190 ? 22.385 14.672 26.803 1.00 24.70 219 PHE A CA 1
ATOM 1488 C C . PHE A 1 190 ? 22.554 15.766 25.757 1.00 24.64 219 PHE A C 1
ATOM 1489 O O . PHE A 1 190 ? 23.680 16.109 25.367 1.00 24.52 219 PHE A O 1
ATOM 1497 N N . GLU A 1 191 ? 21.416 16.317 25.337 1.00 23.93 220 GLU A N 1
ATOM 1498 C CA . GLU A 1 191 ? 21.332 17.229 24.214 1.00 23.63 220 GLU A CA 1
ATOM 1499 C C . GLU A 1 191 ? 20.964 18.643 24.600 1.00 23.72 220 GLU A C 1
ATOM 1500 O O . GLU A 1 191 ? 20.005 18.879 25.339 1.00 24.25 220 GLU A O 1
ATOM 1506 N N . GLN A 1 192 ? 21.748 19.575 24.079 1.00 23.41 221 GLN A N 1
ATOM 1507 C CA . GLN A 1 192 ? 21.408 20.980 24.099 1.00 23.25 221 GLN A CA 1
ATOM 1508 C C . GLN A 1 192 ? 21.192 21.352 22.638 1.00 22.44 221 GLN A C 1
ATOM 1509 O O . GLN A 1 192 ? 22.131 21.762 21.954 1.00 21.73 221 GLN A O 1
ATOM 1515 N N . ARG A 1 193 ? 19.964 21.176 22.150 1.00 21.42 222 ARG A N 1
ATOM 1516 C CA . ARG A 1 193 ? 19.687 21.380 20.722 1.00 20.78 222 ARG A CA 1
ATOM 1517 C C . ARG A 1 193 ? 19.983 22.817 20.316 1.00 21.39 222 ARG A C 1
ATOM 1518 O O . ARG A 1 193 ? 19.480 23.766 20.927 1.00 21.77 222 ARG A O 1
ATOM 1526 N N . GLY A 1 194 ? 20.834 22.965 19.305 1.00 20.95 223 GLY A N 1
ATOM 1527 C CA . GLY A 1 194 ? 21.194 24.278 18.788 1.00 21.33 223 GLY A CA 1
ATOM 1528 C C . GLY A 1 194 ? 22.323 24.949 19.547 1.00 21.85 223 GLY A C 1
ATOM 1529 O O . GLY A 1 194 ? 22.705 26.073 19.209 1.00 22.11 223 GLY A O 1
ATOM 1530 N N . HIS A 1 195 ? 22.860 24.270 20.566 1.00 21.38 224 HIS A N 1
ATOM 1531 C CA . HIS A 1 195 ? 23.984 24.805 21.346 1.00 22.17 224 HIS A CA 1
ATOM 1532 C C . HIS A 1 195 ? 25.125 25.219 20.421 1.00 22.46 224 HIS A C 1
ATOM 1533 O O . HIS A 1 195 ? 25.414 24.531 19.442 1.00 21.62 224 HIS A O 1
ATOM 1540 N N . ARG A 1 196 ? 25.777 26.337 20.739 1.00 23.55 225 ARG A N 1
ATOM 1541 C CA . ARG A 1 196 ? 26.865 26.863 19.907 1.00 24.44 225 ARG A CA 1
ATOM 1542 C C . ARG A 1 196 ? 28.020 25.875 19.678 1.00 24.12 225 ARG A C 1
ATOM 1543 O O . ARG A 1 196 ? 28.675 25.919 18.637 1.00 25.04 225 ARG A O 1
ATOM 1551 N N . LEU A 1 197 ? 28.260 24.981 20.640 1.00 24.05 226 LEU A N 1
ATOM 1552 C CA . LEU A 1 197 ? 29.341 23.999 20.513 1.00 23.28 226 LEU A CA 1
ATOM 1553 C C . LEU A 1 197 ? 28.872 22.661 19.940 1.00 21.95 226 LEU A C 1
ATOM 1554 O O . LEU A 1 197 ? 29.651 21.711 19.853 1.00 21.41 226 LEU A O 1
ATOM 1559 N N . GLY A 1 198 ? 27.602 22.598 19.554 1.00 20.62 227 GLY A N 1
ATOM 1560 C CA . GLY A 1 198 ? 27.030 21.389 18.979 1.00 18.84 227 GLY A CA 1
ATOM 1561 C C . GLY A 1 198 ? 25.959 20.834 19.893 1.00 17.86 227 GLY A C 1
ATOM 1562 O O . GLY A 1 198 ? 25.934 21.142 21.088 1.00 18.11 227 GLY A O 1
ATOM 1563 N N . HIS A 1 199 ? 25.077 20.013 19.330 1.00 16.26 228 HIS A N 1
ATOM 1564 C CA . HIS A 1 199 ? 23.925 19.492 20.065 1.00 15.35 228 HIS A CA 1
ATOM 1565 C C . HIS A 1 199 ? 24.337 18.586 21.230 1.00 14.82 228 HIS A C 1
ATOM 1566 O O . HIS A 1 199 ? 23.607 18.461 22.211 1.00 15.61 228 HIS A O 1
ATOM 1573 N N . GLY A 1 200 ? 25.500 17.951 21.115 1.00 13.94 229 GLY A N 1
ATOM 1574 C CA . GLY A 1 200 ? 25.957 17.013 22.139 1.00 12.66 229 GLY A CA 1
ATOM 1575 C C . GLY A 1 200 ? 25.616 15.570 21.830 1.00 11.33 229 GLY A C 1
ATOM 1576 O O . GLY A 1 200 ? 26.004 14.664 22.573 1.00 11.22 229 GLY A O 1
ATOM 1577 N N . VAL A 1 201 ? 24.876 15.355 20.745 1.00 10.39 230 VAL A N 1
ATOM 1578 C CA . VAL A 1 201 ? 24.589 14.019 20.261 1.00 10.43 230 VAL A CA 1
ATOM 1579 C C . VAL A 1 201 ? 24.881 14.008 18.780 1.00 9.56 230 VAL A C 1
ATOM 1580 O O . VAL A 1 201 ? 24.530 14.952 18.058 1.00 9.64 230 VAL A O 1
ATOM 1584 N N . TRP A 1 202 ? 25.540 12.936 18.354 1.00 8.63 231 TRP A N 1
ATOM 1585 C CA . TRP A 1 202 ? 25.872 12.692 16.962 1.00 8.53 231 TRP A CA 1
ATOM 1586 C C . TRP A 1 202 ? 24.962 11.583 16.451 1.00 8.15 231 TRP A C 1
ATOM 1587 O O . TRP A 1 202 ? 24.909 10.489 17.039 1.00 8.20 231 TRP A O 1
ATOM 1598 N N . ASP A 1 203 ? 24.256 11.879 15.361 1.00 7.47 232 ASP A N 1
ATOM 1599 C CA . ASP A 1 203 ? 23.437 10.894 14.667 1.00 7.05 232 ASP A CA 1
ATOM 1600 C C . ASP A 1 203 ? 24.160 10.540 13.394 1.00 7.36 232 ASP A C 1
ATOM 1601 O O . ASP A 1 203 ? 24.674 11.421 12.698 1.00 8.01 232 ASP A O 1
ATOM 1606 N N . LEU A 1 204 ? 24.218 9.244 13.112 1.00 6.95 233 LEU A N 1
ATOM 1607 C CA . LEU A 1 204 ? 24.756 8.766 11.848 1.00 7.55 233 LEU A CA 1
ATOM 1608 C C . LEU A 1 204 ? 23.689 7.908 11.217 1.00 7.46 233 LEU A C 1
ATOM 1609 O O . LEU A 1 204 ? 23.062 7.082 11.885 1.00 7.67 233 LEU A O 1
ATOM 1614 N N . MET A 1 205 ? 23.458 8.127 9.934 1.00 7.61 234 MET A N 1
ATOM 1615 C CA A MET A 1 205 ? 22.496 7.315 9.199 0.70 7.91 234 MET A CA 1
ATOM 1616 C CA B MET A 1 205 ? 22.507 7.322 9.204 0.30 8.05 234 MET A CA 1
ATOM 1617 C C . MET A 1 205 ? 23.110 6.926 7.870 1.00 7.90 234 MET A C 1
ATOM 1618 O O . MET A 1 205 ? 23.581 7.783 7.123 1.00 8.82 234 MET A O 1
ATOM 1627 N N . PHE A 1 206 ? 23.121 5.622 7.607 1.00 8.02 235 PHE A N 1
ATOM 1628 C CA . PHE A 1 206 ? 23.629 5.101 6.354 1.00 8.63 235 PHE A CA 1
ATOM 1629 C C . PHE A 1 206 ? 22.569 4.223 5.725 1.00 8.72 235 PHE A C 1
ATOM 1630 O O . PHE A 1 206 ? 21.953 3.405 6.406 1.00 9.01 235 PHE A O 1
ATOM 1638 N N . GLU A 1 207 ? 22.366 4.408 4.424 1.00 9.18 236 GLU A N 1
ATOM 1639 C CA . GLU A 1 207 ? 21.417 3.616 3.663 1.00 10.33 236 GLU A CA 1
ATOM 1640 C C . GLU A 1 207 ? 22.129 2.435 3.031 1.00 10.12 236 GLU A C 1
ATOM 1641 O O . GLU A 1 207 ? 23.269 2.559 2.581 1.00 10.32 236 GLU A O 1
ATOM 1647 N N . ARG A 1 208 ? 21.466 1.280 3.016 1.00 9.44 237 ARG A N 1
ATOM 1648 C CA . ARG A 1 208 ? 22.001 0.148 2.275 1.00 10.02 237 ARG A CA 1
ATOM 1649 C C . ARG A 1 208 ? 21.774 0.351 0.786 1.00 10.77 237 ARG A C 1
ATOM 1650 O O . ARG A 1 208 ? 20.642 0.524 0.331 1.00 10.96 237 ARG A O 1
ATOM 1658 N N . VAL A 1 209 ? 22.875 0.341 0.046 1.00 10.86 238 VAL A N 1
ATOM 1659 C CA . VAL A 1 209 ? 22.851 0.478 -1.407 1.00 11.77 238 VAL A CA 1
ATOM 1660 C C . VAL A 1 209 ? 23.588 -0.718 -2.009 1.00 12.36 238 VAL A C 1
ATOM 1661 O O . VAL A 1 209 ? 24.282 -1.460 -1.302 1.00 12.46 238 VAL A O 1
ATOM 1665 N N . LYS A 1 210 ? 23.430 -0.929 -3.308 1.00 12.94 239 LYS A N 1
ATOM 1666 C CA . LYS A 1 210 ? 24.138 -2.037 -3.937 1.00 13.89 239 LYS A CA 1
ATOM 1667 C C . LYS A 1 210 ? 25.641 -1.822 -3.869 1.00 14.97 239 LYS A C 1
ATOM 1668 O O . LYS A 1 210 ? 26.126 -0.685 -3.947 1.00 15.37 239 LYS A O 1
ATOM 1674 N N . LEU A 1 211 ? 26.373 -2.919 -3.710 1.00 16.30 240 LEU A N 1
ATOM 1675 C CA . LEU A 1 211 ? 27.831 -2.877 -3.693 1.00 18.31 240 LEU A CA 1
ATOM 1676 C C . LEU A 1 211 ? 28.366 -2.157 -4.927 1.00 20.64 240 LEU A C 1
ATOM 1677 O O . LEU A 1 211 ? 27.840 -2.319 -6.026 1.00 20.72 240 LEU A O 1
ATOM 1682 N N . GLU A 1 212 ? 29.392 -1.340 -4.718 1.00 23.00 241 GLU A N 1
ATOM 1683 C CA . GLU A 1 212 ? 30.049 -0.613 -5.800 1.00 26.11 241 GLU A CA 1
ATOM 1684 C C . GLU A 1 212 ? 31.206 -1.427 -6.356 1.00 28.36 241 GLU A C 1
ATOM 1685 O O . GLU A 1 212 ? 31.604 -1.240 -7.513 1.00 29.79 241 GLU A O 1
ATOM 1691 N N . HIS A 1 213 ? 31.735 -2.332 -5.532 1.00 24.41 242 HIS A N 1
ATOM 1692 C CA . HIS A 1 213 ? 32.878 -3.170 -5.897 1.00 25.77 242 HIS A CA 1
ATOM 1693 C C . HIS A 1 213 ? 32.531 -4.658 -5.845 1.00 26.37 242 HIS A C 1
ATOM 1694 O O . HIS A 1 213 ? 31.895 -5.137 -4.897 1.00 27.22 242 HIS A O 1
#

Foldseek 3Di:
DQCVVQCVQFEDEDDQAADDVCVVLVHDAAEEEEEACFLVPLVLVLQLVCVRHAYEYEHQPVVSVSSNSVSNVVSVGSRYHYYNDPVVSCLVRYQDFQRHQEYEYEAFPQQPDPVCNVVGQQAQVNVVSVLRRHHQQHKYKYKHLDVVSQVVNLVNQVVDFQWAWPDPVSGFDDDDPSGDDDPCADPPPPVDGSMTMTMIGGHDGPD

Solvent-accessible surface area: 10763 Å² total; per-residue (Å²): 182,23,70,140,88,47,51,107,96,7,18,15,117,78,42,146,92,95,26,85,19,66,77,40,19,69,88,160,26,40,5,1,0,4,6,34,11,28,138,0,79,17,0,8,48,4,1,121,99,47,91,100,34,2,0,0,0,1,17,102,107,48,88,0,0,8,33,0,0,41,40,0,94,143,68,65,26,95,6,0,35,0,0,51,45,61,11,49,81,0,0,105,105,0,0,37,93,89,29,0,97,27,0,0,4,16,54,14,97,40,83,110,110,86,185,29,49,163,142,29,53,0,39,61,102,14,0,76,24,0,16,37,9,0,54,90,37,0,21,0,0,0,0,1,48,91,80,71,0,0,93,38,0,33,130,9,0,76,78,7,47,2,19,101,37,67,6,182,75,120,44,50,16,114,73,30,91,16,2,52,74,35,176,104,10,115,96,60,91,233,164,39,72,27,11,57,3,0,28,2,42,45,34,154,114,144,188

Sequence (207 aa):
HALENYWPVMGVEFSEDMLDFPALFGREAPVTLEIGFGMMGASLVAMMAKDRPEQDFLGIEVHSPGVGACLASSAHEEGLSNLLRVMCHDDAVEVLHKMIPDNNSLRMVQLFFPDPWHKARHNKRRIVQVPFAEELVKSKLQLGGVFHMATDWEPYAEHMLEVMSSSIDGYKNLSESNNDYVPRPASRPVTKFEQRGHRLGHGVWDLMMFERVKLEH

CATH classification: 3.40.50.150

B-factor: mean 16.24, std 7.86, range [5.92, 54.68]

Nearest PDB structures (foldseek):
  3dxy-assembly1_A  TM=1.005E+00  e=9.272E-50  Escherichia coli K-12
  3dxz-assembly1_A  TM=1.001E+00  e=4.644E-46  Escherichia coli K-12
  7nzj-assembly3_E  TM=8.105E-01  e=2.771E-18  Bacillus subtilis subsp. subtilis str. 168
  1yzh-assembly1_A  TM=8.091E-01  e=1.391E-17  Streptococcus pneumoniae
  8cti-assembly1_A  TM=8.081E-01  e=5.260E-12  Homo sapiens

InterPro domains:
  IPR003358 tRNA (guanine-N-7) methyltransferase, Trmb type [PF02390] (64-233)
  IPR003358 tRNA (guanine-N-7) methyltransferase, Trmb type [PS51625] (21-237)
  IPR003358 tRNA (guanine-N-7) methyltransferase, Trmb type [PTHR23417] (44-237)
  IPR003358 tRNA (guanine-N-7) methyltransferase, Trmb type [TIGR00091] (49-238)
  IPR029063 S-adenosyl-L-methionine-dependent methyltransferase superfamily [G3DSA:3.40.50.150] (30-239)
  IPR029063 S-adenosyl-L-methionine-dependent methyltransferase superfamily [SSF53335] (18-237)
  IPR055361 tRNA (guanine-N(7)-)-methyltransferase TrmB, bacteria [MF_01057] (24-238)

GO terms:
  GO:0008176 tRNA (guanine(46)-N7)-methyltransferase activity (F, IDA)
  GO:0030488 tRNA methylation (P, IMP)
  GO:0106004 tRNA (guanine-N7)-methylation (P, IMP)

Secondary structure (DSSP, 8-state):
-HHHHHHHHHB----SS---HHHHHSS---EEEEES-TT-HHHHHHHHH-TTSEEEEE-S-HHHHHHHHHHHHHTT-SSEEEE-S-HHHHHHHHSPTT-EEEEEEES-----SGGGGGGSS-SHHHHHHHHHHEEEEEEEEEEES-HHHHHHHHHHHHTSTTEEE--TTSS-BPPPTTS---TT--TT-TT--S-EEEEEEE-----

Radius of gyration: 16.58 Å; Cα contacts (8 Å, |Δi|>4): 427; chains: 1; bounding box: 44×48×44 Å

Organism: Escherichia coli (strain K12) (NCBI:txid83333)